Protein AF-0000000075252602 (afdb_homodimer)

Secondary structure (DSSP, 8-state):
----------------------EEEEEE-SSS-EEEEEESSSBPPPEEE-TTTEEEEEE----TTTSSEEEEEESSTTTTTTT--EEEEEEEEETTEEEEEEEEESS-TTTTS-EEEEESSTTS--EEETTSS--SS--EEEE-TTS-EEEEET---/----------------------EEEEEE-SSS-EEEEEESSSBPPPEEE-TTTEEEEEE----TTTSSEEEEEESSTTTTTTT--EEEEEEEEETTEEEEEEEEESS-TTTTSEEEEEESSTTS--EEETTSS--SS--EEEE-TTS-EEEEEEE--

pLDDT: mean 90.79, std 16.65, range [38.72, 99.0]

Solvent-accessible surface area (backbone atoms only — not comparable to full-atom values): 16222 Å² total; per-residue (Å²): 135,85,79,76,80,75,78,75,74,74,74,70,74,72,62,77,71,78,70,74,55,16,34,44,32,39,36,27,49,28,91,53,52,33,28,34,27,50,30,49,62,46,77,45,73,80,41,80,24,42,45,61,57,17,64,50,74,45,69,61,54,58,28,87,58,41,11,24,34,33,39,39,33,23,73,40,89,66,20,54,39,69,41,44,28,20,41,34,47,32,36,28,56,53,96,77,24,31,32,36,28,59,48,59,43,62,38,52,70,46,54,68,33,13,35,32,39,37,44,70,44,77,89,36,67,64,46,74,19,74,41,31,38,52,80,38,50,81,55,52,43,55,37,63,39,57,39,31,36,35,37,31,38,48,31,79,134,134,85,80,76,80,76,78,76,76,74,76,70,74,70,60,76,70,77,69,75,54,16,34,44,32,40,36,28,48,28,90,54,52,35,27,34,27,51,31,49,64,46,77,45,73,80,41,80,24,43,45,62,57,19,66,49,74,45,69,61,53,58,27,86,58,41,11,24,34,33,40,40,33,21,72,39,88,65,20,53,38,68,42,44,30,20,42,32,47,33,36,27,57,53,95,77,25,30,34,36,30,58,46,58,44,62,40,52,70,46,52,66,34,12,34,31,40,38,42,70,45,78,91,32,66,66,48,74,19,75,43,31,37,52,80,38,49,81,54,52,42,54,39,62,40,58,38,31,36,36,36,30,36,48,32,79,133

Radius of gyration: 23.57 Å; Cα contacts (8 Å, |Δi|>4): 866; chains: 2; bounding box: 66×85×83 Å

Sequence (314 aa):
MHFSVVFLSALAALTPAAQAVGNAIVINNCPFGTFLNSVGSGIGPEQYLAPNGGRYSEPFRRDAVSGGIALKITREAGGLLHGAPQTIYAYNLNQGRIWYDLSNVFGNPFEPKGLRLAPSDHSCPSLFWPYGVPPGGSQTRDCQPKSDVTLTLCAPEMHFSVVFLSALAALTPAAQAVGNAIVINNCPFGTFLNSVGSGIGPEQYLAPNGGRYSEPFRRDAVSGGIALKITREAGGLLHGAPQTIYAYNLNQGRIWYDLSNVFGNPFEPKGLRLAPSDHSCPSLFWPYGVPPGGSQTRDCQPKSDVTLTLCAPE

Foldseek 3Di:
DPPPPPPPPPPPPVPPPPPQFAKEKEWAQAQAKKWKWKDDVHTHDIDIAGYRTRMDMDGADADPPRRKIKIWMARDDCCVVVVHKTWIWIWHCPPQKIKIFIDIDPDQRQFQAKKKKAKPPNVWDIDIRNGSHHPDDDGMTMDGGRIYIYIYRSDDD/DPPPPPPPPPPPPVPPPPPQFAKEKEWAQAQAKKWKWKDDVHTHDIDIAGYRTRMDMDGADADPPRRKIKIWMARDDCCVVVVHKTWIWIWHCPPQKIKIFIDIDPDQRQFQAKKKKAKPPNVWDIDIRNGSHHPDDDGMTMDGGRIYIYIYRSDDD

Organism: NCBI:txid1955775

Nearest PDB structures (foldseek):
  5fid-assembly1_B  TM=8.115E-01  e=7.042E-09  Pyricularia oryzae
  5gni-assembly1_A  TM=2.559E-01  e=1.831E-01  Homo sapiens
  3msw-assembly1_A  TM=4.170E-01  e=7.656E+00  Bacteroides fragilis NCTC 9343
  5cl2-assembly1_B  TM=2.878E-01  e=1.940E+00  Bacillus subtilis subsp. subtilis str. 168
  5fid-assembly1_B  TM=8.116E-01  e=7.042E-09  Pyricularia oryzae

Structure (mmCIF, N/CA/C/O backbone):
data_AF-0000000075252602-model_v1
#
loop_
_entity.id
_entity.type
_entity.pdbx_description
1 polymer 'BYS1 domain protein'
#
loop_
_atom_site.group_PDB
_atom_site.id
_atom_site.type_symbol
_atom_site.label_atom_id
_atom_site.label_alt_id
_atom_site.label_comp_id
_atom_site.label_asym_id
_atom_site.label_entity_id
_atom_site.label_seq_id
_atom_site.pdbx_PDB_ins_code
_atom_site.Cartn_x
_atom_site.Cartn_y
_atom_site.Cartn_z
_atom_site.occupancy
_atom_site.B_iso_or_equiv
_atom_site.auth_seq_id
_atom_site.auth_comp_id
_atom_site.auth_asym_id
_atom_site.auth_atom_id
_atom_site.pdbx_PDB_model_num
ATOM 1 N N . MET A 1 1 ? 31.297 -18.562 -63.312 1 40.88 1 MET A N 1
ATOM 2 C CA . MET A 1 1 ? 30.266 -17.828 -62.594 1 40.88 1 MET A CA 1
ATOM 3 C C . MET A 1 1 ? 30.141 -18.359 -61.156 1 40.88 1 MET A C 1
ATOM 5 O O . MET A 1 1 ? 29.906 -19.547 -60.969 1 40.88 1 MET A O 1
ATOM 9 N N . HIS A 1 2 ? 31.062 -17.828 -60.156 1 49.78 2 HIS A N 1
ATOM 10 C CA . HIS A 1 2 ? 31.125 -18.125 -58.75 1 49.78 2 HIS A CA 1
ATOM 11 C C . HIS A 1 2 ? 29.828 -17.75 -58.031 1 49.78 2 HIS A C 1
ATOM 13 O O . HIS A 1 2 ? 29.375 -16.609 -58.125 1 49.78 2 HIS A O 1
ATOM 19 N N . PHE A 1 3 ? 28.875 -18.734 -57.969 1 51.69 3 PHE A N 1
ATOM 20 C CA . PHE A 1 3 ? 27.656 -18.594 -57.188 1 51.69 3 PHE A CA 1
ATOM 21 C C . PHE A 1 3 ? 27.984 -18.344 -55.719 1 51.69 3 PHE A C 1
ATOM 23 O O . PHE A 1 3 ? 28.594 -19.188 -55.062 1 51.69 3 PHE A O 1
ATOM 30 N N . SER A 1 4 ? 28.234 -17.062 -55.375 1 50.25 4 SER A N 1
ATOM 31 C CA . SER A 1 4 ? 28.375 -16.672 -53.969 1 50.25 4 SER A CA 1
ATOM 32 C C . SER A 1 4 ? 27.109 -16.953 -53.188 1 50.25 4 SER A C 1
ATOM 34 O O . SER A 1 4 ? 26.031 -16.438 -53.5 1 50.25 4 SER A O 1
ATOM 36 N N . VAL A 1 5 ? 27.016 -18.156 -52.562 1 54.25 5 VAL A N 1
ATOM 37 C CA . VAL A 1 5 ? 25.938 -18.5 -51.656 1 54.25 5 VAL A CA 1
ATOM 38 C C . VAL A 1 5 ? 25.922 -17.531 -50.469 1 54.25 5 VAL A C 1
ATOM 40 O O . VAL A 1 5 ? 26.922 -17.422 -49.75 1 54.25 5 VAL A O 1
ATOM 43 N N . VAL A 1 6 ? 25.234 -16.422 -50.594 1 48.72 6 VAL A N 1
ATOM 44 C CA . VAL A 1 6 ? 24.984 -15.516 -49.469 1 48.72 6 VAL A CA 1
ATOM 45 C C . VAL A 1 6 ? 24.172 -16.219 -48.406 1 48.72 6 VAL A C 1
ATOM 47 O O . VAL A 1 6 ? 23.062 -16.703 -48.656 1 48.72 6 VAL A O 1
ATOM 50 N N . PHE A 1 7 ? 24.828 -16.781 -47.375 1 43 7 PHE A N 1
ATOM 51 C CA . PHE A 1 7 ? 24.172 -17.297 -46.188 1 43 7 PHE A CA 1
ATOM 52 C C . PHE A 1 7 ? 23.484 -16.172 -45.438 1 43 7 PHE A C 1
ATOM 54 O O . PHE A 1 7 ? 24.141 -15.234 -44.969 1 43 7 PHE A O 1
ATOM 61 N N . LEU A 1 8 ? 22.312 -15.773 -45.844 1 44.69 8 LEU A N 1
ATOM 62 C CA . LEU A 1 8 ? 21.547 -14.867 -44.969 1 44.69 8 LEU A CA 1
ATOM 63 C C . LEU A 1 8 ? 21.281 -15.484 -43.625 1 44.69 8 LEU A C 1
ATOM 65 O O . LEU A 1 8 ? 20.594 -16.5 -43.5 1 44.69 8 LEU A O 1
ATOM 69 N N . SER A 1 9 ? 22.203 -15.32 -42.656 1 42.25 9 SER A N 1
ATOM 70 C CA . SER A 1 9 ? 21.984 -15.711 -41.281 1 42.25 9 SER A CA 1
ATOM 71 C C . SER A 1 9 ? 20.703 -15.086 -40.719 1 42.25 9 SER A C 1
ATOM 73 O O . SER A 1 9 ? 20.562 -13.859 -40.688 1 42.25 9 SER A O 1
ATOM 75 N N . ALA A 1 10 ? 19.625 -15.672 -40.969 1 42.25 10 ALA A N 1
ATOM 76 C CA . ALA A 1 10 ? 18.438 -15.211 -40.25 1 42.25 10 ALA A CA 1
ATOM 77 C C . ALA A 1 10 ? 18.672 -15.203 -38.75 1 42.25 10 ALA A C 1
ATOM 79 O O . ALA A 1 10 ? 18.828 -16.266 -38.125 1 42.25 10 ALA A O 1
ATOM 80 N N . LEU A 1 11 ? 19.359 -14.172 -38.188 1 41.88 11 LEU A N 1
ATOM 81 C CA . LEU A 1 11 ? 19.297 -14 -36.75 1 41.88 11 LEU A CA 1
ATOM 82 C C . LEU A 1 11 ? 17.859 -14.086 -36.25 1 41.88 11 LEU A C 1
ATOM 84 O O . LEU A 1 11 ? 17.047 -13.188 -36.5 1 41.88 11 LEU A O 1
ATOM 88 N N . ALA A 1 12 ? 17.297 -15.258 -36.219 1 42.53 12 ALA A N 1
ATOM 89 C CA . ALA A 1 12 ? 16.047 -15.391 -35.469 1 42.53 12 ALA A CA 1
ATOM 90 C C . ALA A 1 12 ? 16.094 -14.625 -34.156 1 42.53 12 ALA A C 1
ATOM 92 O O . ALA A 1 12 ? 16.984 -14.844 -33.344 1 42.53 12 ALA A O 1
ATOM 93 N N . ALA A 1 13 ? 15.766 -13.398 -34.094 1 43.41 13 ALA A N 1
ATOM 94 C CA . ALA A 1 13 ? 15.492 -12.711 -32.844 1 43.41 13 ALA A CA 1
ATOM 95 C C . ALA A 1 13 ? 14.789 -13.641 -31.859 1 43.41 13 ALA A C 1
ATOM 97 O O . ALA A 1 13 ? 13.625 -13.992 -32.062 1 43.41 13 ALA A O 1
ATOM 98 N N . LEU A 1 14 ? 15.523 -14.602 -31.266 1 38.91 14 LEU A N 1
ATOM 99 C CA . LEU A 1 14 ? 14.938 -15.281 -30.109 1 38.91 14 LEU A CA 1
ATOM 100 C C . LEU A 1 14 ? 14.172 -14.297 -29.234 1 38.91 14 LEU A C 1
ATOM 102 O O . LEU A 1 14 ? 14.766 -13.43 -28.594 1 38.91 14 LEU A O 1
ATOM 106 N N . THR A 1 15 ? 13.094 -13.797 -29.734 1 43.22 15 THR A N 1
ATOM 107 C CA . THR A 1 15 ? 12.242 -13.18 -28.734 1 43.22 15 THR A CA 1
ATOM 108 C C . THR A 1 15 ? 12.297 -13.953 -27.422 1 43.22 15 THR A C 1
ATOM 110 O O . THR A 1 15 ? 12.273 -15.188 -27.422 1 43.22 15 THR A O 1
ATOM 113 N N . PRO A 1 16 ? 13.117 -13.547 -26.422 1 47.59 16 PRO A N 1
ATOM 114 C CA . PRO A 1 16 ? 13.07 -14.336 -25.188 1 47.59 16 PRO A CA 1
ATOM 115 C C . PRO A 1 16 ? 11.719 -15.008 -24.969 1 47.59 16 PRO A C 1
ATOM 117 O O . PRO A 1 16 ? 10.68 -14.406 -25.25 1 47.59 16 PRO A O 1
ATOM 120 N N . ALA A 1 17 ? 11.547 -16.266 -25.141 1 46.97 17 ALA A N 1
ATOM 121 C CA . ALA A 1 17 ? 10.375 -17.078 -24.797 1 46.97 17 ALA A CA 1
ATOM 122 C C . ALA A 1 17 ? 9.641 -16.5 -23.578 1 46.97 17 ALA A C 1
ATOM 124 O O . ALA A 1 17 ? 10.258 -16.25 -22.547 1 46.97 17 ALA A O 1
ATOM 125 N N . ALA A 1 18 ? 8.688 -15.688 -23.688 1 52.72 18 ALA A N 1
ATOM 126 C CA . ALA A 1 18 ? 7.777 -15.32 -22.594 1 52.72 18 ALA A CA 1
ATOM 127 C C . ALA A 1 18 ? 7.613 -16.469 -21.609 1 52.72 18 ALA A C 1
ATOM 129 O O . ALA A 1 18 ? 7.066 -17.516 -21.938 1 52.72 18 ALA A O 1
ATOM 130 N N . GLN A 1 19 ? 8.836 -16.844 -20.859 1 59.03 19 GLN A N 1
ATOM 131 C CA . GLN A 1 19 ? 8.641 -17.891 -19.844 1 59.03 19 GLN A CA 1
ATOM 132 C C . GLN A 1 19 ? 7.25 -17.797 -19.219 1 59.03 19 GLN A C 1
ATOM 134 O O . GLN A 1 19 ? 6.703 -16.703 -19.078 1 59.03 19 GLN A O 1
ATOM 139 N N . ALA A 1 20 ? 6.559 -18.859 -19.297 1 74.62 20 ALA A N 1
ATOM 140 C CA . ALA A 1 20 ? 5.223 -19.031 -18.734 1 74.62 20 ALA A CA 1
ATOM 141 C C . ALA A 1 20 ? 5.168 -18.578 -17.281 1 74.62 20 ALA A C 1
ATOM 143 O O . ALA A 1 20 ? 5.918 -19.062 -16.438 1 74.62 20 ALA A O 1
ATOM 144 N N . VAL A 1 21 ? 4.688 -17.375 -16.953 1 91.62 21 VAL A N 1
ATOM 145 C CA . VAL A 1 21 ? 4.551 -16.891 -15.586 1 91.62 21 VAL A CA 1
ATOM 146 C C . VAL A 1 21 ? 3.164 -17.234 -15.047 1 91.62 21 VAL A C 1
ATOM 148 O O . VAL A 1 21 ? 2.229 -17.469 -15.82 1 91.62 21 VAL A O 1
ATOM 151 N N . GLY A 1 22 ? 3.074 -17.516 -13.734 1 97.88 22 GLY A N 1
ATOM 152 C CA . GLY A 1 22 ? 1.803 -17.75 -13.07 1 97.88 22 GLY A CA 1
ATOM 153 C C . GLY A 1 22 ? 0.896 -16.531 -13.07 1 97.88 22 GLY A C 1
ATOM 154 O O . GLY A 1 22 ? 1.132 -15.578 -13.812 1 97.88 22 GLY A O 1
ATOM 155 N N . ASN A 1 23 ? -0.23 -16.688 -12.32 1 98.69 23 ASN A N 1
ATOM 156 C CA . ASN A 1 23 ? -1.252 -15.648 -12.266 1 98.69 23 ASN A CA 1
ATOM 157 C C . ASN A 1 23 ? -1.411 -15.086 -10.859 1 98.69 23 ASN A C 1
ATOM 159 O O . ASN A 1 23 ? -1.236 -15.805 -9.875 1 98.69 23 ASN A O 1
ATOM 163 N N . ALA A 1 24 ? -1.704 -13.766 -10.828 1 98.88 24 ALA A N 1
ATOM 164 C CA . ALA A 1 24 ? -2.324 -13.195 -9.633 1 98.88 24 ALA A CA 1
ATOM 165 C C . ALA A 1 24 ? -3.836 -13.398 -9.648 1 98.88 24 ALA A C 1
ATOM 167 O O . ALA A 1 24 ? -4.516 -13 -10.602 1 98.88 24 ALA A O 1
ATOM 168 N N . ILE A 1 25 ? -4.371 -14.008 -8.625 1 98.94 25 ILE A N 1
ATOM 169 C CA . ILE A 1 25 ? -5.781 -14.375 -8.578 1 98.94 25 ILE A CA 1
ATOM 170 C C . ILE A 1 25 ? -6.422 -13.812 -7.316 1 98.94 25 ILE A C 1
ATOM 172 O O . ILE A 1 25 ? -5.801 -13.812 -6.246 1 98.94 25 ILE A O 1
ATOM 176 N N . VAL A 1 26 ? -7.633 -13.281 -7.453 1 99 26 VAL A N 1
ATOM 177 C CA . VAL A 1 26 ? -8.453 -12.898 -6.309 1 99 26 VAL A CA 1
ATOM 178 C C . VAL A 1 26 ? -9.789 -13.633 -6.355 1 99 26 VAL A C 1
ATOM 180 O O . VAL A 1 26 ? -10.469 -13.633 -7.383 1 99 26 VAL A O 1
ATOM 183 N N . ILE A 1 27 ? -10.086 -14.328 -5.285 1 98.94 27 ILE A N 1
ATOM 184 C CA . ILE A 1 27 ? -11.375 -15 -5.145 1 98.94 27 ILE A CA 1
ATOM 185 C C . ILE A 1 27 ? -12.18 -14.344 -4.02 1 98.94 27 ILE A C 1
ATOM 187 O O . ILE A 1 27 ? -11.695 -14.219 -2.895 1 98.94 27 ILE A O 1
ATOM 191 N N . ASN A 1 28 ? -13.414 -13.953 -4.344 1 98.94 28 ASN A N 1
ATOM 192 C CA . ASN A 1 28 ? -14.32 -13.391 -3.348 1 98.94 28 ASN A CA 1
ATOM 193 C C . ASN A 1 28 ? -15.227 -14.461 -2.744 1 98.94 28 ASN A C 1
ATOM 195 O O . ASN A 1 28 ? -16.266 -14.797 -3.316 1 98.94 28 ASN A O 1
ATOM 199 N N . ASN A 1 29 ? -14.852 -14.867 -1.574 1 98.88 29 ASN A N 1
ATOM 200 C CA . ASN A 1 29 ? -15.688 -15.836 -0.875 1 98.88 29 ASN A CA 1
ATOM 201 C C . ASN A 1 29 ? -16.641 -15.156 0.097 1 98.88 29 ASN A C 1
ATOM 203 O O . ASN A 1 29 ? -17.312 -15.82 0.89 1 98.88 29 ASN A O 1
ATOM 207 N N . CYS A 1 30 ? -16.688 -13.891 0.131 1 98.88 30 CYS A N 1
ATOM 208 C CA . CYS A 1 30 ? -17.562 -13.141 1.028 1 98.88 30 CYS A CA 1
ATOM 209 C C . CYS A 1 30 ? -19.016 -13.219 0.562 1 98.88 30 CYS A C 1
ATOM 211 O O . CYS A 1 30 ? -19.281 -13.461 -0.618 1 98.88 30 CYS A O 1
ATOM 213 N N . PRO A 1 31 ? -19.906 -13.031 1.481 1 98.75 31 PRO A N 1
ATOM 214 C CA . PRO A 1 31 ? -21.312 -12.992 1.084 1 98.75 31 PRO A CA 1
ATOM 215 C C . PRO A 1 31 ? -21.719 -11.656 0.469 1 98.75 31 PRO A C 1
ATOM 217 O O . PRO A 1 31 ? -22.906 -11.422 0.22 1 98.75 31 PRO A O 1
ATOM 220 N N . PHE A 1 32 ? -20.859 -10.727 0.242 1 98.75 32 PHE A N 1
ATOM 221 C CA . PHE A 1 32 ? -21.078 -9.438 -0.403 1 98.75 32 PHE A CA 1
ATOM 222 C C . PHE A 1 32 ? -20.141 -9.25 -1.584 1 98.75 32 PHE A C 1
ATOM 224 O O . PHE A 1 32 ? -19.109 -9.914 -1.669 1 98.75 32 PHE A O 1
ATOM 231 N N . GLY A 1 33 ? -20.516 -8.367 -2.514 1 98.75 33 GLY A N 1
ATOM 232 C CA . GLY A 1 33 ? -19.672 -8.07 -3.666 1 98.75 33 GLY A CA 1
ATOM 233 C C . GLY A 1 33 ? -18.484 -7.203 -3.326 1 98.75 33 GLY A C 1
ATOM 234 O O . GLY A 1 33 ? -18.484 -6.52 -2.301 1 98.75 33 GLY A O 1
ATOM 235 N N . THR A 1 34 ? -17.469 -7.277 -4.141 1 98.88 34 THR A N 1
ATOM 236 C CA . THR A 1 34 ? -16.281 -6.438 -4.008 1 98.88 34 THR A CA 1
ATOM 237 C C . THR A 1 34 ? -15.867 -5.867 -5.359 1 98.88 34 THR A C 1
ATOM 239 O O . THR A 1 34 ? -16.359 -6.305 -6.402 1 98.88 34 THR A O 1
ATOM 242 N N . PHE A 1 35 ? -15.047 -4.867 -5.316 1 98.94 35 PHE A N 1
ATOM 243 C CA . PHE A 1 35 ? -14.602 -4.148 -6.504 1 98.94 35 PHE A CA 1
ATOM 244 C C . PHE A 1 35 ? -13.078 -4.086 -6.555 1 98.94 35 PHE A C 1
ATOM 246 O O . PHE A 1 35 ? -12.422 -3.865 -5.531 1 98.94 35 PHE A O 1
ATOM 253 N N . LEU A 1 36 ? -12.516 -4.34 -7.715 1 98.88 36 LEU A N 1
ATOM 254 C CA . LEU A 1 36 ? -11.07 -4.477 -7.852 1 98.88 36 LEU A CA 1
ATOM 255 C C . LEU A 1 36 ? -10.555 -3.646 -9.023 1 98.88 36 LEU A C 1
ATOM 257 O O . LEU A 1 36 ? -11.164 -3.635 -10.094 1 98.88 36 LEU A O 1
ATOM 261 N N . ASN A 1 37 ? -9.477 -2.943 -8.82 1 98.5 37 ASN A N 1
ATOM 262 C CA . ASN A 1 37 ? -8.695 -2.32 -9.883 1 98.5 37 ASN A CA 1
ATOM 263 C C . ASN A 1 37 ? -7.25 -2.814 -9.875 1 98.5 37 ASN A C 1
ATOM 265 O O . ASN A 1 37 ? -6.605 -2.848 -8.828 1 98.5 37 ASN A O 1
ATOM 269 N N . SER A 1 38 ? -6.781 -3.244 -11.055 1 98.44 38 SER A N 1
ATOM 270 C CA . SER A 1 38 ? -5.352 -3.479 -11.234 1 98.44 38 SER A CA 1
ATOM 271 C C . SER A 1 38 ? -4.605 -2.178 -11.508 1 98.44 38 SER A C 1
ATOM 273 O O . SER A 1 38 ? -4.938 -1.447 -12.445 1 98.44 38 SER A O 1
ATOM 275 N N . VAL A 1 39 ? -3.598 -1.877 -10.633 1 97 39 VAL A N 1
ATOM 276 C CA . VAL A 1 39 ? -2.977 -0.557 -10.695 1 97 39 VAL A CA 1
ATOM 277 C C . VAL A 1 39 ? -1.466 -0.704 -10.852 1 97 39 VAL A C 1
ATOM 279 O O . VAL A 1 39 ? -0.811 -1.352 -10.031 1 97 39 VAL A O 1
ATOM 282 N N . GLY A 1 40 ? -0.88 -0.239 -11.906 1 95 40 GLY A N 1
ATOM 283 C CA . GLY A 1 40 ? 0.54 0.008 -12.102 1 95 40 GLY A CA 1
ATOM 284 C C . GLY A 1 40 ? 0.871 1.479 -12.273 1 95 40 GLY A C 1
ATOM 285 O O . GLY A 1 40 ? 0.632 2.285 -11.375 1 95 40 GLY A O 1
ATOM 286 N N . SER A 1 41 ? 1.386 1.832 -13.477 1 92.62 41 SER A N 1
ATOM 287 C CA . SER A 1 41 ? 1.571 3.242 -13.797 1 92.62 41 SER A CA 1
ATOM 288 C C . SER A 1 41 ? 0.249 3.902 -14.172 1 92.62 41 SER A C 1
ATOM 290 O O . SER A 1 41 ? 0.155 5.129 -14.227 1 92.62 41 SER A O 1
ATOM 292 N N . GLY A 1 42 ? -0.695 3.029 -14.391 1 93.75 42 GLY A N 1
ATOM 293 C CA . GLY A 1 42 ? -2.07 3.451 -14.602 1 93.75 42 GLY A CA 1
ATOM 294 C C . GLY A 1 42 ? -3.078 2.613 -13.836 1 93.75 42 GLY A C 1
ATOM 295 O O . GLY A 1 42 ? -2.732 1.563 -13.289 1 93.75 42 GLY A O 1
ATOM 296 N N . ILE A 1 43 ? -4.289 3.152 -13.805 1 95.94 43 ILE A N 1
ATOM 297 C CA . ILE A 1 43 ? -5.371 2.449 -13.125 1 95.94 43 ILE A CA 1
ATOM 298 C C . ILE A 1 43 ? -6.207 1.679 -14.141 1 95.94 43 ILE A C 1
ATOM 300 O O . ILE A 1 43 ? -6.762 2.268 -15.07 1 95.94 43 ILE A O 1
ATOM 304 N N . GLY A 1 44 ? -6.281 0.34 -14.023 1 97.19 44 GLY A N 1
ATOM 305 C CA . GLY A 1 44 ? -7.113 -0.481 -14.891 1 97.19 44 GLY A CA 1
ATOM 306 C C . GLY A 1 44 ? -8.594 -0.342 -14.602 1 97.19 44 GLY A C 1
ATOM 307 O O . GLY A 1 44 ? -8.984 0.241 -13.586 1 97.19 44 GLY A O 1
ATOM 308 N N . PRO A 1 45 ? -9.422 -0.873 -15.523 1 97.44 45 PRO A N 1
ATOM 309 C CA . PRO A 1 45 ? -10.867 -0.798 -15.297 1 97.44 45 PRO A CA 1
ATOM 310 C C . PRO A 1 45 ? -11.305 -1.539 -14.039 1 97.44 45 PRO A C 1
ATOM 312 O O . PRO A 1 45 ? -10.719 -2.562 -13.688 1 97.44 45 PRO A O 1
ATOM 315 N N . GLU A 1 46 ? -12.375 -1 -13.453 1 98.25 46 GLU A N 1
ATOM 316 C CA . GLU A 1 46 ? -12.93 -1.655 -12.273 1 98.25 46 GLU A CA 1
ATOM 317 C C . GLU A 1 46 ? -13.578 -2.99 -12.625 1 98.25 46 GLU A C 1
ATOM 319 O O . GLU A 1 46 ? -14.289 -3.09 -13.625 1 98.25 46 GLU A O 1
ATOM 324 N N . GLN A 1 47 ? -13.266 -4.027 -11.852 1 98.88 47 GLN A N 1
ATOM 325 C CA . GLN A 1 47 ? -13.859 -5.355 -11.945 1 98.88 47 GLN A CA 1
ATOM 326 C C . GLN A 1 47 ? -14.789 -5.629 -10.766 1 98.88 47 GLN A C 1
ATOM 328 O O . GLN A 1 47 ? -14.422 -5.383 -9.617 1 98.88 47 GLN A O 1
ATOM 333 N N . TYR A 1 48 ? -16 -6.07 -11.031 1 98.88 48 TYR A N 1
ATOM 334 C CA . TYR A 1 48 ? -16.906 -6.52 -9.977 1 98.88 48 TYR A CA 1
ATOM 335 C C . TYR A 1 48 ? -16.719 -8.008 -9.688 1 98.88 48 TYR A C 1
ATOM 337 O O . TYR A 1 48 ? -16.734 -8.828 -10.609 1 98.88 48 TYR A O 1
ATOM 345 N N . LEU A 1 49 ? -16.438 -8.336 -8.453 1 98.94 49 LEU A N 1
ATOM 346 C CA . LEU A 1 49 ? -16.375 -9.727 -8.016 1 98.94 49 LEU A CA 1
ATOM 347 C C . LEU A 1 49 ? -17.625 -10.102 -7.219 1 98.94 49 LEU A C 1
ATOM 349 O O . LEU A 1 49 ? -17.828 -9.617 -6.102 1 98.94 49 LEU A O 1
ATOM 353 N N . ALA A 1 50 ? -18.391 -10.992 -7.73 1 98.88 50 ALA A N 1
ATOM 354 C CA . ALA A 1 50 ? -19.672 -11.359 -7.148 1 98.88 50 ALA A CA 1
ATOM 355 C C . ALA A 1 50 ? -19.5 -12.047 -5.801 1 98.88 50 ALA A C 1
ATOM 357 O O . ALA A 1 50 ? -18.438 -12.641 -5.535 1 98.88 50 ALA A O 1
ATOM 358 N N . PRO A 1 51 ? -20.578 -11.914 -4.953 1 98.75 51 PRO A N 1
ATOM 359 C CA . PRO A 1 51 ? -20.531 -12.672 -3.699 1 98.75 51 PRO A CA 1
ATOM 360 C C . PRO A 1 51 ? -20.344 -14.164 -3.918 1 98.75 51 PRO A C 1
ATOM 362 O O . PRO A 1 51 ? -20.812 -14.719 -4.922 1 98.75 51 PRO A O 1
ATOM 365 N N . ASN A 1 52 ? -19.625 -14.805 -3.006 1 98.56 52 ASN A N 1
ATOM 366 C CA . ASN A 1 52 ? -19.547 -16.25 -2.863 1 98.56 52 ASN A CA 1
ATOM 367 C C . ASN A 1 52 ? -18.906 -16.906 -4.086 1 98.56 52 ASN A C 1
ATOM 369 O O . ASN A 1 52 ? -19.391 -17.922 -4.578 1 98.56 52 ASN A O 1
ATOM 373 N N . GLY A 1 53 ? -17.922 -16.266 -4.59 1 98.25 53 GLY A N 1
ATOM 374 C CA . GLY A 1 53 ? -17.203 -17.047 -5.582 1 98.25 53 GLY A CA 1
ATOM 375 C C . GLY A 1 53 ? -16.688 -16.203 -6.738 1 98.25 53 GLY A C 1
ATOM 376 O O . GLY A 1 53 ? -15.961 -16.703 -7.594 1 98.25 53 GLY A O 1
ATOM 377 N N . GLY A 1 54 ? -17.062 -14.875 -6.777 1 98.81 54 GLY A N 1
ATOM 378 C CA . GLY A 1 54 ? -16.484 -14.031 -7.812 1 98.81 54 GLY A CA 1
ATOM 379 C C . GLY A 1 54 ? -14.977 -14.125 -7.902 1 98.81 54 GLY A C 1
ATOM 380 O O . GLY A 1 54 ? -14.305 -14.328 -6.895 1 98.81 54 GLY A O 1
ATOM 381 N N . ARG A 1 55 ? -14.43 -13.906 -9.164 1 98.81 55 ARG A N 1
ATOM 382 C CA . ARG A 1 55 ? -13.016 -14.18 -9.383 1 98.81 55 ARG A CA 1
ATOM 383 C C . ARG A 1 55 ? -12.406 -13.18 -10.359 1 98.81 55 ARG A C 1
ATOM 385 O O . ARG A 1 55 ? -13.062 -12.75 -11.312 1 98.81 55 ARG A O 1
ATOM 392 N N . TYR A 1 56 ? -11.211 -12.836 -10.156 1 98.94 56 TYR A N 1
ATOM 393 C CA . TYR A 1 56 ? -10.367 -12.062 -11.062 1 98.94 56 TYR A CA 1
ATOM 394 C C . TYR A 1 56 ? -9 -12.711 -11.227 1 98.94 56 TYR A C 1
ATOM 396 O O . TYR A 1 56 ? -8.477 -13.305 -10.281 1 98.94 56 TYR A O 1
ATOM 404 N N . SER A 1 57 ? -8.477 -12.641 -12.406 1 98.88 57 SER A N 1
ATOM 405 C CA . SER A 1 57 ? -7.137 -13.156 -12.648 1 98.88 57 SER A CA 1
ATOM 406 C C . SER A 1 57 ? -6.41 -12.336 -13.703 1 98.88 57 SER A C 1
ATOM 408 O O . SER A 1 57 ? -7.027 -11.852 -14.656 1 98.88 57 SER A O 1
ATOM 410 N N . GLU A 1 58 ? -5.133 -12.18 -13.516 1 98.56 58 GLU A N 1
ATOM 411 C CA . GLU A 1 58 ? -4.242 -11.641 -14.539 1 98.56 58 GLU A CA 1
ATOM 412 C C . GLU A 1 58 ? -2.873 -12.312 -14.492 1 98.56 58 GLU A C 1
ATOM 414 O O . GLU A 1 58 ? -2.432 -12.75 -13.43 1 98.56 58 GLU A O 1
ATOM 419 N N . PRO A 1 59 ? -2.211 -12.469 -15.664 1 97.5 59 PRO A N 1
ATOM 420 C CA . PRO A 1 59 ? -0.839 -12.977 -15.594 1 97.5 59 PRO A CA 1
ATOM 421 C C . PRO A 1 59 ? 0.101 -12.031 -14.844 1 97.5 59 PRO A C 1
ATOM 423 O O . PRO A 1 59 ? -0.04 -10.812 -14.93 1 97.5 59 PRO A O 1
ATOM 426 N N . PHE A 1 60 ? 1.049 -12.664 -14.102 1 97.38 60 PHE A N 1
ATOM 427 C CA . PHE A 1 60 ? 2.076 -11.812 -13.508 1 97.38 60 PHE A CA 1
ATOM 428 C C . PHE A 1 60 ? 2.811 -11.023 -14.586 1 97.38 60 PHE A C 1
ATOM 430 O O . PHE A 1 60 ? 3.064 -11.531 -15.68 1 97.38 60 PHE A O 1
ATOM 437 N N . ARG A 1 61 ? 3.08 -9.781 -14.25 1 94.75 61 ARG A N 1
ATOM 438 C CA . ARG A 1 61 ? 3.836 -8.914 -15.148 1 94.75 61 ARG A CA 1
ATOM 439 C C . ARG A 1 61 ? 4.566 -7.82 -14.375 1 94.75 61 ARG A C 1
ATOM 441 O O . ARG A 1 61 ? 4.234 -7.543 -13.219 1 94.75 61 ARG A O 1
ATOM 448 N N . ARG A 1 62 ? 5.547 -7.324 -14.984 1 92.88 62 ARG A N 1
ATOM 449 C CA . ARG A 1 62 ? 6.215 -6.137 -14.461 1 92.88 62 ARG A CA 1
ATOM 450 C C . ARG A 1 62 ? 5.668 -4.871 -15.117 1 92.88 62 ARG A C 1
ATOM 452 O O . ARG A 1 62 ? 5.477 -4.824 -16.328 1 92.88 62 ARG A O 1
ATOM 459 N N . ASP A 1 63 ? 5.289 -3.945 -14.297 1 93.5 63 ASP A N 1
ATOM 460 C CA . ASP A 1 63 ? 4.988 -2.635 -14.859 1 93.5 63 ASP A CA 1
ATOM 461 C C . ASP A 1 63 ? 6.266 -1.857 -15.164 1 93.5 63 ASP A C 1
ATOM 463 O O . ASP A 1 63 ? 7.129 -1.714 -14.297 1 93.5 63 ASP A O 1
ATOM 467 N N . ALA A 1 64 ? 6.402 -1.263 -16.281 1 89.12 64 ALA A N 1
ATOM 468 C CA . ALA A 1 64 ? 7.664 -0.698 -16.75 1 89.12 64 ALA A CA 1
ATOM 469 C C . ALA A 1 64 ? 8.016 0.581 -16 1 89.12 64 ALA A C 1
ATOM 471 O O . ALA A 1 64 ? 9.172 1.003 -15.984 1 89.12 64 ALA A O 1
ATOM 472 N N . VAL A 1 65 ? 7.074 1.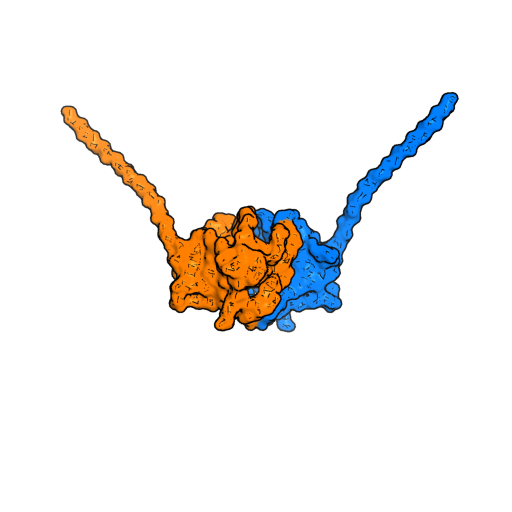175 -15.344 1 90.31 65 VAL A N 1
ATOM 473 C CA . VAL A 1 65 ? 7.312 2.48 -14.734 1 90.31 65 VAL A CA 1
ATOM 474 C C . VAL A 1 65 ? 7.281 2.357 -13.219 1 90.31 65 VAL A C 1
ATOM 476 O O . VAL A 1 65 ? 8.188 2.842 -12.531 1 90.31 65 VAL A O 1
ATOM 479 N N . SER A 1 66 ? 6.336 1.667 -12.688 1 89.88 66 SER A N 1
ATOM 480 C CA . SER A 1 66 ? 6.188 1.587 -11.234 1 89.88 66 SER A CA 1
ATOM 481 C C . SER A 1 66 ? 6.906 0.366 -10.672 1 89.88 66 SER A C 1
ATOM 483 O O . SER A 1 66 ? 7.098 0.257 -9.461 1 89.88 66 SER A O 1
ATOM 485 N N . GLY A 1 67 ? 7.316 -0.597 -11.594 1 87.75 67 GLY A N 1
ATOM 486 C CA . GLY A 1 67 ? 8.023 -1.796 -11.18 1 87.75 67 GLY A CA 1
ATOM 487 C C . GLY A 1 67 ? 7.098 -2.926 -10.773 1 87.75 67 GLY A C 1
ATOM 488 O O . GLY A 1 67 ? 7.398 -4.098 -11.008 1 87.75 67 GLY A O 1
ATOM 489 N N . GLY A 1 68 ? 6.008 -2.611 -10.133 1 94.94 68 GLY A N 1
ATOM 490 C CA . GLY A 1 68 ? 5.07 -3.617 -9.656 1 94.94 68 GLY A CA 1
ATOM 491 C C . GLY A 1 68 ? 3.621 -3.258 -9.938 1 94.94 68 GLY A C 1
ATOM 492 O O . GLY A 1 68 ? 3.34 -2.252 -10.594 1 94.94 68 GLY A O 1
ATOM 493 N N . ILE A 1 69 ? 2.717 -4.254 -9.555 1 97.44 69 ILE A N 1
ATOM 494 C CA . ILE A 1 69 ? 1.274 -4.098 -9.711 1 97.44 69 ILE A CA 1
ATOM 495 C C . ILE A 1 69 ? 0.595 -4.223 -8.344 1 97.44 69 ILE A C 1
ATOM 497 O O . ILE A 1 69 ? 1.006 -5.035 -7.516 1 97.44 69 ILE A O 1
ATOM 501 N N . ALA A 1 70 ? -0.388 -3.393 -8.141 1 98.31 70 ALA A N 1
ATOM 502 C CA . ALA A 1 70 ? -1.245 -3.475 -6.961 1 98.31 70 ALA A CA 1
ATOM 503 C C . ALA A 1 70 ? -2.686 -3.797 -7.348 1 98.31 70 ALA A C 1
ATOM 505 O O . ALA A 1 70 ? -3.334 -3.02 -8.055 1 98.31 70 ALA A O 1
ATOM 506 N N . LEU A 1 71 ? -3.152 -4.973 -6.984 1 98.88 71 LEU A N 1
ATOM 507 C CA . LEU A 1 71 ? -4.586 -5.23 -7.035 1 98.88 71 LEU A CA 1
ATOM 508 C C . LEU A 1 71 ? -5.289 -4.625 -5.824 1 98.88 71 LEU A C 1
ATOM 510 O O . LEU A 1 71 ? -5.117 -5.102 -4.699 1 98.88 71 LEU A O 1
ATOM 514 N N . LYS A 1 72 ? -6.051 -3.51 -6.031 1 98.75 72 LYS A N 1
ATOM 515 C CA . LYS A 1 72 ? -6.707 -2.762 -4.965 1 98.75 72 LYS A CA 1
ATOM 516 C C . LYS A 1 72 ? -8.188 -3.129 -4.867 1 98.75 72 LYS A C 1
ATOM 518 O O . LYS A 1 72 ? -8.93 -2.986 -5.84 1 98.75 72 LYS A O 1
ATOM 523 N N . ILE A 1 73 ? -8.586 -3.619 -3.734 1 98.94 73 ILE A N 1
ATOM 524 C CA . ILE A 1 73 ? -9.922 -4.184 -3.561 1 98.94 73 ILE A CA 1
ATOM 525 C C . ILE A 1 73 ? -10.695 -3.369 -2.529 1 98.94 73 ILE A C 1
ATOM 527 O O . ILE A 1 73 ? -10.195 -3.104 -1.434 1 98.94 73 ILE A O 1
ATOM 531 N N . THR A 1 74 ? -11.883 -2.938 -2.883 1 98.62 74 THR A N 1
ATOM 532 C CA . THR A 1 74 ? -12.789 -2.191 -2.014 1 98.62 74 THR A CA 1
ATOM 533 C C . THR A 1 74 ? -14.148 -2.875 -1.932 1 98.62 74 THR A C 1
ATOM 535 O O . THR A 1 74 ? -14.422 -3.818 -2.678 1 98.62 74 THR A O 1
ATOM 538 N N . ARG A 1 75 ? -15.008 -2.398 -1.031 1 98.5 75 ARG A N 1
ATOM 539 C CA . ARG A 1 75 ? -16.328 -2.996 -0.852 1 98.5 75 ARG A CA 1
ATOM 540 C C . ARG A 1 75 ? -17.406 -2.133 -1.489 1 98.5 75 ARG A C 1
ATOM 542 O O . ARG A 1 75 ? -18.609 -2.432 -1.368 1 98.5 75 ARG A O 1
ATOM 549 N N . GLU A 1 76 ? -17.078 -1.162 -2.133 1 97 76 GLU A N 1
ATOM 550 C CA . GLU A 1 76 ? -18.078 -0.296 -2.744 1 97 76 GLU A CA 1
ATOM 551 C C . GLU A 1 76 ? -17.719 0.048 -4.184 1 97 76 GLU A C 1
ATOM 553 O O . GLU A 1 76 ? -16.531 0.233 -4.5 1 97 76 GLU A O 1
ATOM 558 N N . ALA A 1 77 ? -18.797 0.199 -4.98 1 97.94 77 ALA A N 1
ATOM 559 C CA . ALA A 1 77 ? -18.594 0.618 -6.363 1 97.94 77 ALA A CA 1
ATOM 560 C C . ALA A 1 77 ? -17.891 1.967 -6.43 1 97.94 77 ALA A C 1
ATOM 562 O O . ALA A 1 77 ? -18.266 2.912 -5.742 1 97.94 77 ALA A O 1
ATOM 563 N N . GLY A 1 78 ? -16.797 2.049 -7.258 1 96.94 78 GLY A N 1
ATOM 564 C CA . GLY A 1 78 ? -16.047 3.291 -7.352 1 96.94 78 GLY A CA 1
ATOM 565 C C . GLY A 1 78 ? -15.219 3.584 -6.113 1 96.94 78 GLY A C 1
ATOM 566 O O . GLY A 1 78 ? -14.758 4.707 -5.922 1 96.94 78 GLY A O 1
ATOM 567 N N . GLY A 1 79 ? -15.016 2.641 -5.258 1 96.62 79 GLY A N 1
ATOM 568 C CA . GLY A 1 79 ? -14.367 2.857 -3.98 1 96.62 79 GLY A CA 1
ATOM 569 C C . GLY A 1 79 ? -12.977 3.457 -4.113 1 96.62 79 GLY A C 1
ATOM 570 O O . GLY A 1 79 ? -12.586 4.312 -3.316 1 96.62 79 GLY A O 1
ATOM 571 N N . LEU A 1 80 ? -12.219 2.934 -5.086 1 95.12 80 LEU A N 1
ATOM 572 C CA . LEU A 1 80 ? -10.883 3.494 -5.293 1 95.12 80 LEU A CA 1
ATOM 573 C C . LEU A 1 80 ? -10.961 4.996 -5.551 1 95.12 80 LEU A C 1
ATOM 575 O O . LEU A 1 80 ? -10.188 5.77 -4.98 1 95.12 80 LEU A O 1
ATOM 579 N N . LEU A 1 81 ? -11.93 5.492 -6.348 1 91.5 81 LEU A N 1
ATOM 580 C CA . LEU A 1 81 ? -12.078 6.883 -6.758 1 91.5 81 LEU A CA 1
ATOM 581 C C . LEU A 1 81 ? -12.312 7.785 -5.551 1 91.5 81 LEU A C 1
ATOM 583 O O . LEU A 1 81 ? -11.883 8.945 -5.539 1 91.5 81 LEU A O 1
ATOM 587 N N . HIS A 1 82 ? -12.898 7.25 -4.609 1 90.94 82 HIS A N 1
ATOM 588 C CA . HIS A 1 82 ? -13.227 8.156 -3.516 1 90.94 82 HIS A CA 1
ATOM 589 C C . HIS A 1 82 ? -12.406 7.84 -2.27 1 90.94 82 HIS A C 1
ATOM 591 O O . HIS A 1 82 ? -12.711 8.336 -1.181 1 90.94 82 HIS A O 1
ATOM 597 N N . GLY A 1 83 ? -11.43 7.043 -2.398 1 91.62 83 GLY A N 1
ATOM 598 C CA . GLY A 1 83 ? -10.492 6.797 -1.313 1 91.62 83 GLY A CA 1
ATOM 599 C C . GLY A 1 83 ? -11.055 5.891 -0.234 1 91.62 83 GLY A C 1
ATOM 600 O O . GLY A 1 83 ? -10.781 6.09 0.952 1 91.62 83 GLY A O 1
ATOM 601 N N . ALA A 1 84 ? -11.906 4.934 -0.615 1 95.5 84 ALA A N 1
ATOM 602 C CA . ALA A 1 84 ? -12.477 3.98 0.33 1 95.5 84 ALA A CA 1
ATOM 603 C C . ALA A 1 84 ? -11.398 3.084 0.929 1 95.5 84 ALA A C 1
ATOM 605 O O . ALA A 1 84 ? -10.305 2.963 0.372 1 95.5 84 ALA A O 1
ATOM 606 N N . PRO A 1 85 ? -11.711 2.496 2.146 1 96.69 85 PRO A N 1
ATOM 607 C CA . PRO A 1 85 ? -10.789 1.491 2.678 1 96.69 85 PRO A CA 1
ATOM 608 C C . PRO A 1 85 ? -10.453 0.401 1.664 1 96.69 85 PRO A C 1
ATOM 610 O O . PRO A 1 85 ? -11.328 -0.055 0.929 1 96.69 85 PRO A O 1
ATOM 613 N N . GLN A 1 86 ? -9.156 0.03 1.602 1 98.06 86 GLN A N 1
ATOM 614 C CA . GLN A 1 86 ? -8.688 -0.905 0.584 1 98.06 86 GLN A CA 1
ATOM 615 C C . GLN A 1 86 ? -7.855 -2.021 1.205 1 98.06 86 GLN A C 1
ATOM 617 O O . GLN A 1 86 ? -7.051 -1.773 2.105 1 98.06 86 GLN A O 1
ATOM 622 N N . THR A 1 87 ? -8.07 -3.234 0.73 1 98.81 87 THR A N 1
ATOM 623 C CA . THR A 1 87 ? -7.055 -4.277 0.815 1 98.81 87 THR A CA 1
ATOM 624 C C . THR A 1 87 ? -6.27 -4.379 -0.49 1 98.81 87 THR A C 1
ATOM 626 O O . THR A 1 87 ? -6.855 -4.395 -1.574 1 98.81 87 THR A O 1
ATOM 629 N N . ILE A 1 88 ? -4.93 -4.41 -0.357 1 98.81 88 ILE A N 1
ATOM 630 C CA . ILE A 1 88 ? -4.066 -4.371 -1.532 1 98.81 88 ILE A CA 1
ATOM 631 C C . ILE A 1 88 ? -3.238 -5.652 -1.604 1 98.81 88 ILE A C 1
ATOM 633 O O . ILE A 1 88 ? -2.504 -5.977 -0.667 1 98.81 88 ILE A O 1
ATOM 637 N N . TYR A 1 89 ? -3.412 -6.418 -2.664 1 98.94 89 TYR A N 1
ATOM 638 C CA . TYR A 1 89 ? -2.516 -7.477 -3.119 1 98.94 89 TYR A CA 1
ATOM 639 C C . TYR A 1 89 ? -1.503 -6.938 -4.125 1 98.94 89 TYR A C 1
ATOM 641 O O . TYR A 1 89 ? -1.843 -6.684 -5.281 1 98.94 89 TYR A O 1
ATOM 649 N N . ALA A 1 90 ? -0.25 -6.711 -3.635 1 98.75 90 ALA A N 1
ATOM 650 C CA . ALA A 1 90 ? 0.801 -6.199 -4.512 1 98.75 90 ALA A CA 1
ATOM 651 C C . ALA A 1 90 ? 1.716 -7.328 -4.984 1 98.75 90 ALA A C 1
ATOM 653 O O . ALA A 1 90 ? 2.033 -8.242 -4.219 1 98.75 90 ALA A O 1
ATOM 654 N N . TYR A 1 91 ? 2.158 -7.203 -6.273 1 98.44 91 TYR A N 1
ATOM 655 C CA . TYR A 1 91 ? 3.133 -8.172 -6.762 1 98.44 91 TYR A CA 1
ATOM 656 C C . TYR A 1 91 ? 4.113 -7.523 -7.727 1 98.44 91 TYR A C 1
ATOM 658 O O . TYR A 1 91 ? 3.82 -6.477 -8.312 1 98.44 91 TYR A O 1
ATOM 666 N N . ASN A 1 92 ? 5.293 -8.062 -7.859 1 95.75 92 ASN A N 1
ATOM 667 C CA . ASN A 1 92 ? 6.207 -7.762 -8.953 1 95.75 92 ASN A CA 1
ATOM 668 C C . ASN A 1 92 ? 6.988 -9 -9.391 1 95.75 92 ASN A C 1
ATOM 670 O O . ASN A 1 92 ? 6.977 -10.023 -8.703 1 95.75 92 ASN A O 1
ATOM 674 N N . LEU A 1 93 ? 7.367 -9.016 -10.586 1 93.31 93 LEU A N 1
ATOM 675 C CA . LEU A 1 93 ? 8.234 -10.031 -11.172 1 93.31 93 LEU A CA 1
ATOM 676 C C . LEU A 1 93 ? 9.664 -9.5 -11.312 1 93.31 93 LEU A C 1
ATOM 678 O O . LEU A 1 93 ? 9.93 -8.648 -12.164 1 93.31 93 LEU A O 1
ATOM 682 N N . ASN A 1 94 ? 10.477 -9.891 -10.445 1 87.81 94 ASN A N 1
ATOM 683 C CA . ASN A 1 94 ? 11.844 -9.375 -10.375 1 87.81 94 ASN A CA 1
ATOM 684 C C . ASN A 1 94 ? 12.844 -10.477 -10.07 1 87.81 94 ASN A C 1
ATOM 686 O O . ASN A 1 94 ? 12.602 -11.32 -9.203 1 87.81 94 ASN A O 1
ATOM 690 N N . GLN A 1 95 ? 13.992 -10.508 -10.898 1 86.06 95 GLN A N 1
ATOM 691 C CA . GLN A 1 95 ? 15.094 -11.438 -10.68 1 86.06 95 GLN A CA 1
ATOM 692 C C . GLN A 1 95 ? 14.602 -12.883 -10.711 1 86.06 95 GLN A C 1
ATOM 694 O O . GLN A 1 95 ? 14.992 -13.695 -9.867 1 86.06 95 GLN A O 1
ATOM 699 N N . GLY A 1 96 ? 13.672 -13.195 -11.484 1 89.69 96 GLY A N 1
ATOM 700 C CA . GLY A 1 96 ? 13.203 -14.555 -11.703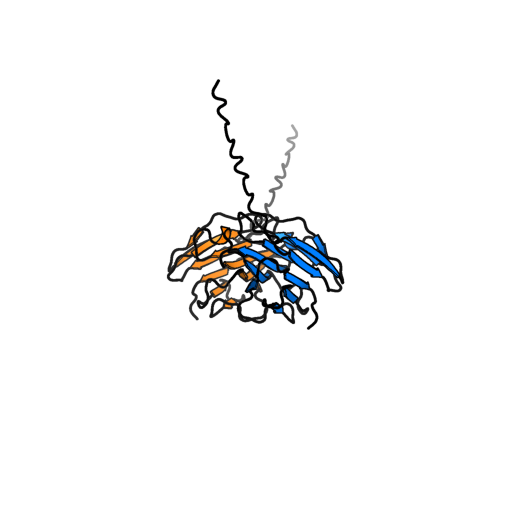 1 89.69 96 GLY A CA 1
ATOM 701 C C . GLY A 1 96 ? 12.281 -15.055 -10.609 1 89.69 96 GLY A C 1
ATOM 702 O O . GLY A 1 96 ? 12.109 -16.266 -10.438 1 89.69 96 GLY A O 1
ATOM 703 N N . ARG A 1 97 ? 11.781 -14.094 -9.844 1 95.31 97 ARG A N 1
ATOM 704 C CA . ARG A 1 97 ? 10.859 -14.469 -8.773 1 95.31 97 ARG A CA 1
ATOM 705 C C . ARG A 1 97 ? 9.633 -13.562 -8.773 1 95.31 97 ARG A C 1
ATOM 707 O O . ARG A 1 97 ? 9.695 -12.43 -9.25 1 95.31 97 ARG A O 1
ATOM 714 N N . ILE A 1 98 ? 8.555 -14.172 -8.227 1 97.12 98 ILE A N 1
ATOM 715 C CA . ILE A 1 98 ? 7.406 -13.328 -7.922 1 97.12 98 ILE A CA 1
ATOM 716 C C . ILE A 1 98 ? 7.426 -12.93 -6.449 1 97.12 98 ILE A C 1
ATOM 718 O O . ILE A 1 98 ? 7.574 -13.789 -5.574 1 97.12 98 ILE A O 1
ATOM 722 N N . TRP A 1 99 ? 7.379 -11.664 -6.242 1 97.19 99 TRP A N 1
ATOM 723 C CA . TRP A 1 99 ? 7.223 -11.102 -4.906 1 97.19 99 TRP A CA 1
ATOM 724 C C . TRP A 1 99 ? 5.781 -10.656 -4.672 1 97.19 99 TRP A C 1
ATOM 726 O O . TRP A 1 99 ? 5.152 -10.07 -5.559 1 97.19 99 TRP A O 1
ATOM 736 N N . TYR A 1 100 ? 5.23 -10.969 -3.49 1 98.56 100 TYR A N 1
ATOM 737 C CA . TYR A 1 100 ? 3.846 -10.617 -3.215 1 98.56 100 TYR A CA 1
ATOM 738 C C . TYR A 1 100 ? 3.662 -10.219 -1.757 1 98.56 100 TYR A C 1
ATOM 740 O O . TYR A 1 100 ? 4.359 -10.727 -0.875 1 98.56 100 TYR A O 1
ATOM 748 N N . ASP A 1 101 ? 2.758 -9.297 -1.55 1 98.31 101 ASP A N 1
ATOM 749 C CA . ASP A 1 101 ? 2.463 -8.867 -0.185 1 98.31 101 ASP A CA 1
ATOM 750 C C . ASP A 1 101 ? 1.015 -8.406 -0.056 1 98.31 101 ASP A C 1
ATOM 752 O O . ASP A 1 101 ? 0.3 -8.297 -1.055 1 98.31 101 ASP A O 1
ATOM 756 N N . LEU A 1 102 ? 0.621 -8.289 1.1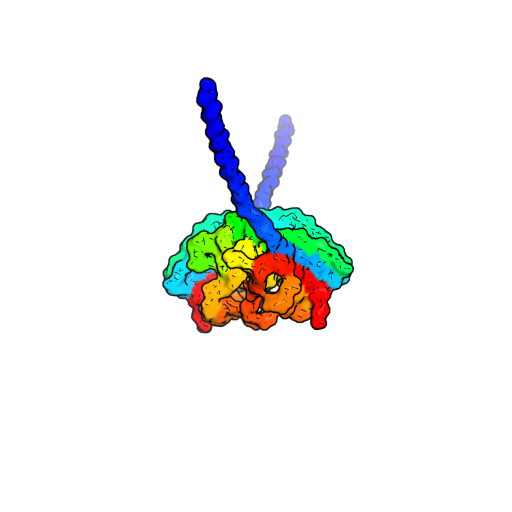69 1 98.62 102 LEU A N 1
ATOM 757 C CA . LEU A 1 102 ? -0.712 -7.832 1.541 1 98.62 102 LEU A CA 1
ATOM 758 C C . LEU A 1 102 ? -0.631 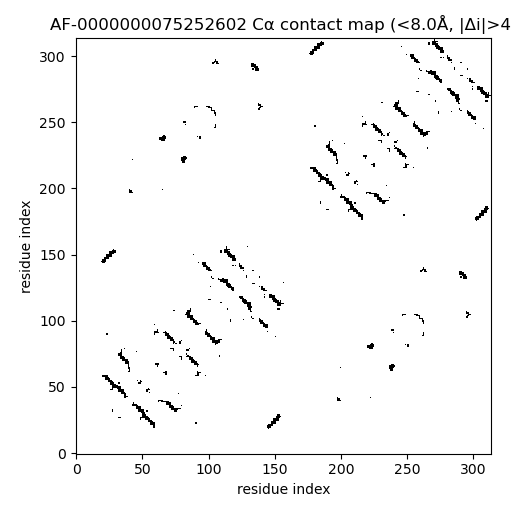-6.609 2.449 1 98.62 102 LEU A C 1
ATOM 760 O O . LEU A 1 102 ? 0.217 -6.547 3.342 1 98.62 102 LEU A O 1
ATOM 764 N N . SER A 1 103 ? -1.469 -5.578 2.197 1 98.31 103 SER A N 1
ATOM 765 C CA . SER A 1 103 ? -1.572 -4.398 3.051 1 98.31 103 SER A CA 1
ATOM 766 C C . SER A 1 103 ? -2.99 -3.836 3.045 1 98.31 103 SER A C 1
ATOM 768 O O . SER A 1 103 ? -3.787 -4.156 2.16 1 98.31 103 SER A O 1
ATOM 770 N 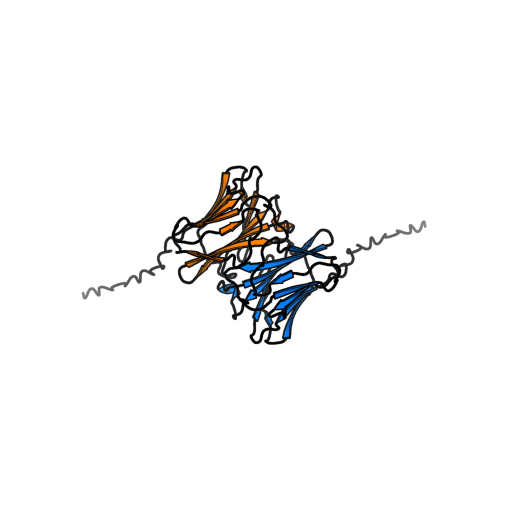N . ASN A 1 104 ? -3.344 -3.137 4.051 1 98.19 104 ASN A N 1
ATOM 771 C CA . ASN A 1 104 ? -4.531 -2.289 4.078 1 98.19 104 ASN A CA 1
ATOM 772 C C . ASN A 1 104 ? -4.164 -0.809 4.008 1 98.19 104 ASN A C 1
ATOM 774 O O . ASN A 1 104 ? -3.186 -0.378 4.617 1 98.19 104 ASN A O 1
ATOM 778 N N . VAL A 1 105 ? -4.957 -0.093 3.264 1 97.0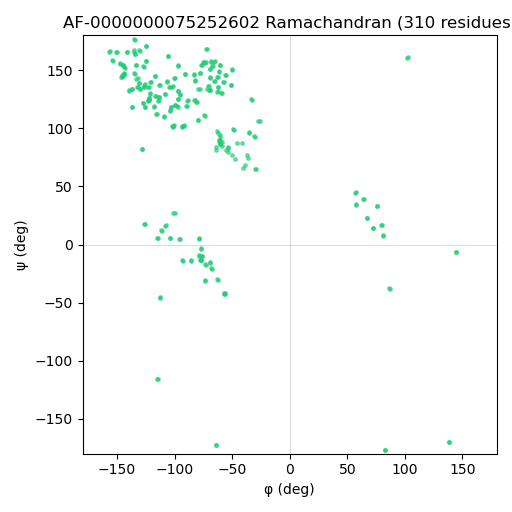6 105 VAL A N 1
ATOM 779 C CA . VAL A 1 105 ? -4.805 1.354 3.166 1 97.06 105 VAL A CA 1
ATOM 780 C C . VAL A 1 105 ? -6.148 2.035 3.41 1 97.06 105 VAL A C 1
ATOM 782 O O . VAL A 1 105 ? -7.191 1.544 2.967 1 97.06 105 VAL A O 1
ATOM 785 N N . PHE A 1 106 ? -6.199 3.053 4.203 1 96.5 106 PHE A N 1
ATOM 786 C CA . PHE A 1 106 ? -7.328 3.928 4.504 1 96.5 106 PHE A CA 1
ATOM 787 C C . PHE A 1 106 ? -8.414 3.168 5.254 1 96.5 106 PHE A C 1
ATOM 789 O O . PHE A 1 106 ? -9.594 3.527 5.184 1 96.5 106 PHE A O 1
ATOM 796 N N . GLY A 1 107 ? -8.117 2.104 5.914 1 96.31 107 GLY A N 1
ATOM 797 C CA . GLY A 1 107 ? -9.031 1.302 6.707 1 96.31 107 GLY A CA 1
ATOM 798 C C . GLY A 1 107 ? -8.828 -0.191 6.527 1 96.31 107 GLY A C 1
ATOM 799 O O . GLY A 1 107 ? -7.797 -0.623 6.004 1 96.31 107 GLY A O 1
ATOM 800 N N . ASN A 1 108 ? -9.719 -1.002 7.035 1 98.25 108 ASN A N 1
ATOM 801 C CA . ASN A 1 108 ? -9.695 -2.461 7.012 1 98.25 108 ASN A CA 1
ATOM 802 C C . ASN A 1 108 ? -11 -3.039 6.477 1 98.25 108 ASN A C 1
ATOM 804 O O . ASN A 1 108 ? -11.828 -3.527 7.246 1 98.25 108 ASN A O 1
ATOM 808 N N . PRO A 1 109 ? -11.125 -3.09 5.176 1 98.56 109 PRO A N 1
ATOM 809 C CA . PRO A 1 109 ? -12.461 -3.338 4.613 1 98.56 109 PRO A CA 1
ATOM 810 C C . PRO A 1 109 ? -12.953 -4.758 4.875 1 98.56 109 PRO A C 1
ATOM 812 O O . PRO A 1 109 ? -14.156 -5.02 4.789 1 98.56 109 PRO A O 1
ATOM 815 N N . PHE A 1 110 ? -12.109 -5.656 5.262 1 98.81 110 PHE A N 1
ATOM 816 C CA . PHE A 1 110 ? -12.555 -7.035 5.414 1 98.81 110 PHE A CA 1
ATOM 817 C C . PHE A 1 110 ? -12.477 -7.477 6.871 1 98.81 110 PHE A C 1
ATOM 819 O O . PHE A 1 110 ? -12.578 -8.664 7.172 1 98.81 110 PHE A O 1
ATOM 826 N N . GLU A 1 111 ? -12.141 -6.523 7.688 1 97.94 111 GLU A N 1
ATOM 827 C CA . GLU A 1 111 ? -12.242 -6.824 9.117 1 97.94 111 GLU A CA 1
ATOM 828 C C . GLU A 1 111 ? -13.68 -7.129 9.508 1 97.94 111 GLU A C 1
ATOM 830 O O . GLU A 1 111 ? -14.602 -6.387 9.156 1 97.94 111 GLU A O 1
ATOM 835 N N . PRO A 1 112 ? -13.938 -8.188 10.242 1 97.75 112 PRO A N 1
ATOM 836 C CA . PRO A 1 112 ? -13.031 -9.148 10.867 1 97.75 112 PRO A CA 1
ATOM 837 C C . PRO A 1 112 ? -12.891 -10.438 10.07 1 97.75 112 PRO A C 1
ATOM 839 O O . PRO A 1 112 ? -12.688 -11.508 10.656 1 97.75 112 PRO A O 1
ATOM 842 N N . LYS A 1 113 ? -13.078 -10.43 8.75 1 98.5 113 LYS A N 1
ATOM 843 C CA . LYS A 1 113 ? -13.023 -11.633 7.914 1 98.5 113 LYS A CA 1
ATOM 844 C C . LYS A 1 113 ? -11.586 -11.977 7.543 1 98.5 113 LYS A C 1
ATOM 846 O O . LYS A 1 113 ? -10.766 -11.086 7.309 1 98.5 113 LYS A O 1
ATOM 851 N N . GLY A 1 114 ? -11.312 -13.273 7.426 1 98.56 114 GLY A N 1
ATOM 852 C CA . GLY A 1 114 ? -9.969 -13.75 7.109 1 98.56 114 GLY A CA 1
ATOM 853 C C . GLY A 1 114 ? -9.547 -13.422 5.688 1 98.56 114 GLY A C 1
ATOM 854 O O . GLY A 1 114 ? -10.359 -13.461 4.766 1 98.56 114 GLY A O 1
ATOM 855 N N . LEU A 1 115 ? -8.297 -13.117 5.516 1 98.94 115 LEU A N 1
ATOM 856 C CA . LEU A 1 115 ? -7.641 -12.953 4.223 1 98.94 115 LEU A CA 1
ATOM 857 C C . LEU A 1 115 ? -6.461 -13.906 4.086 1 98.94 115 LEU A C 1
ATOM 859 O O . LEU A 1 115 ? -5.586 -13.953 4.953 1 98.94 115 LEU A O 1
ATOM 863 N N . ARG A 1 116 ? -6.469 -14.688 3 1 98.88 116 ARG A N 1
ATOM 864 C CA . ARG A 1 116 ? -5.363 -15.602 2.75 1 98.88 116 ARG A CA 1
ATOM 865 C C . ARG A 1 116 ? -4.727 -15.336 1.39 1 98.88 116 ARG A C 1
ATOM 867 O O . ARG A 1 116 ? -5.418 -15.305 0.37 1 98.88 116 ARG A O 1
ATOM 874 N N . LEU A 1 117 ? -3.467 -15.094 1.354 1 98.94 117 LEU A N 1
ATOM 875 C CA . LEU A 1 117 ? -2.654 -14.992 0.148 1 98.94 117 LEU A CA 1
ATOM 876 C C . LEU A 1 117 ? -1.709 -16.188 0.027 1 98.94 117 LEU A C 1
ATOM 878 O O . LEU A 1 117 ? -0.749 -16.297 0.792 1 98.94 117 LEU A O 1
ATOM 882 N N . ALA A 1 118 ? -2.008 -17.078 -1.013 1 98.81 118 ALA A N 1
ATOM 883 C CA . ALA A 1 118 ? -1.333 -18.375 -1.003 1 98.81 118 ALA A CA 1
ATOM 884 C C . ALA A 1 118 ? -0.866 -18.75 -2.402 1 98.81 118 ALA A C 1
ATOM 886 O O . ALA A 1 118 ? -1.63 -18.656 -3.367 1 98.81 118 ALA A O 1
ATOM 887 N N . PRO A 1 119 ? 0.342 -19.203 -2.531 1 98.88 119 PRO A N 1
ATOM 888 C CA . PRO A 1 119 ? 0.833 -19.734 -3.805 1 98.88 119 PRO A CA 1
ATOM 889 C C . PRO A 1 119 ? 0.307 -21.141 -4.102 1 98.88 119 PRO A C 1
ATOM 891 O O . PRO A 1 119 ? -0.04 -21.891 -3.178 1 98.88 119 PRO A O 1
ATOM 894 N N . SER A 1 120 ? 0.27 -21.422 -5.438 1 98.81 120 SER A N 1
ATOM 895 C CA . SER A 1 120 ? -0.08 -22.781 -5.828 1 98.81 120 SER A CA 1
ATOM 896 C C . SER A 1 120 ? 1.068 -23.75 -5.555 1 98.81 120 SER A C 1
ATOM 898 O O . SER A 1 120 ? 0.85 -24.953 -5.379 1 98.81 120 SER A O 1
ATOM 900 N N . ASP A 1 121 ? 2.303 -23.266 -5.648 1 98.56 121 ASP A N 1
ATOM 901 C CA . ASP A 1 121 ? 3.461 -24.016 -5.18 1 98.56 121 ASP A CA 1
ATOM 902 C C . ASP A 1 121 ? 3.527 -24.031 -3.656 1 98.56 121 ASP A C 1
ATOM 904 O O . ASP A 1 121 ? 3.904 -23.047 -3.035 1 98.56 121 ASP A O 1
ATOM 908 N N . HIS A 1 122 ? 3.309 -25.141 -3.01 1 98 122 HIS A N 1
ATOM 909 C CA . HIS A 1 122 ? 3.154 -25.25 -1.564 1 98 122 HIS A CA 1
ATOM 910 C C . HIS A 1 122 ? 4.5 -25.141 -0.855 1 98 122 HIS A C 1
ATOM 912 O O . HIS A 1 122 ? 4.551 -25 0.368 1 98 122 HIS A O 1
ATOM 918 N N . SER A 1 123 ? 5.574 -25.172 -1.618 1 98.38 123 SER A N 1
ATOM 919 C CA . SER A 1 123 ? 6.883 -24.969 -1.005 1 98.38 123 SER A CA 1
ATOM 920 C C . SER A 1 123 ? 7.148 -23.5 -0.734 1 98.38 123 SER A C 1
ATOM 922 O O . SER A 1 123 ? 8.109 -23.156 -0.043 1 98.38 123 SER A O 1
ATOM 924 N N . CYS A 1 124 ? 6.305 -22.672 -1.244 1 98.69 124 CYS A N 1
ATOM 925 C CA . CYS A 1 124 ? 6.426 -21.234 -1.034 1 98.69 124 CYS A CA 1
ATOM 926 C C . CYS A 1 124 ? 5.531 -20.781 0.112 1 98.69 124 CYS A C 1
ATOM 928 O O . CYS A 1 124 ? 4.488 -21.375 0.371 1 98.69 124 CYS A O 1
ATOM 930 N N . PRO A 1 125 ? 5.891 -19.672 0.772 1 98.5 125 PRO A N 1
ATOM 931 C CA . PRO A 1 125 ? 5.148 -19.25 1.96 1 98.5 125 PRO A CA 1
ATOM 932 C C . PRO A 1 125 ? 3.832 -18.562 1.615 1 98.5 125 PRO A C 1
ATOM 934 O O . PRO A 1 125 ? 3.748 -17.844 0.615 1 98.5 125 PRO A O 1
ATOM 937 N N . SER A 1 126 ? 2.811 -18.75 2.52 1 98.31 126 SER A N 1
ATOM 938 C CA . SER A 1 126 ? 1.525 -18.062 2.447 1 98.31 126 SER A CA 1
ATOM 939 C C . SER A 1 126 ? 1.417 -16.969 3.516 1 98.31 126 SER A C 1
ATOM 941 O O . SER A 1 126 ? 2.242 -16.906 4.43 1 98.31 126 SER A O 1
ATOM 943 N N . LEU A 1 127 ? 0.488 -16.078 3.305 1 98.25 127 LEU A N 1
ATOM 944 C CA . LEU A 1 127 ? 0.043 -15.109 4.305 1 98.25 127 LEU A CA 1
ATOM 945 C C . LEU A 1 127 ? -1.4 -15.383 4.715 1 98.25 127 LEU A C 1
ATOM 947 O O . LEU A 1 127 ? -2.24 -15.703 3.875 1 98.25 127 LEU A O 1
ATOM 951 N N . PHE A 1 128 ? -1.622 -15.281 6.059 1 98.31 128 PHE A N 1
ATOM 952 C CA . PHE A 1 128 ? -2.988 -15.391 6.562 1 98.31 128 PHE A CA 1
ATOM 953 C C . PHE A 1 128 ? -3.258 -14.336 7.629 1 98.31 128 PHE A C 1
ATOM 955 O O . PHE A 1 128 ? -2.523 -14.242 8.617 1 98.31 128 PHE A O 1
ATOM 962 N N . TRP A 1 129 ? -4.195 -13.469 7.367 1 98.31 129 TRP A N 1
ATOM 963 C CA . TRP A 1 129 ? -4.742 -12.523 8.336 1 98.31 129 TRP A CA 1
ATOM 964 C C . TRP A 1 129 ? -6.082 -13.016 8.883 1 98.31 129 TRP A C 1
ATOM 966 O O . TRP A 1 129 ? -7.129 -12.789 8.266 1 98.31 129 TRP A O 1
ATOM 976 N N . PRO A 1 130 ? -6.141 -13.547 10.062 1 97.5 130 PRO A N 1
ATOM 977 C CA . PRO A 1 130 ? -7.363 -14.211 10.523 1 97.5 130 PRO A CA 1
ATOM 978 C C . PRO A 1 130 ? -8.516 -13.234 10.742 1 97.5 130 PRO A C 1
ATOM 980 O O . PRO A 1 130 ? -9.688 -13.633 10.688 1 97.5 130 PRO A O 1
ATOM 983 N N . TYR A 1 131 ? -8.18 -11.953 10.906 1 97.38 131 TYR A N 1
ATOM 984 C CA . TYR A 1 131 ? -9.242 -10.984 11.203 1 97.38 131 TYR A CA 1
ATOM 985 C C . TYR A 1 131 ? -9.203 -9.828 10.219 1 97.38 131 TYR A C 1
ATOM 987 O O . TYR A 1 131 ? -9.68 -8.727 10.523 1 97.38 131 TYR A O 1
ATOM 995 N N . GLY A 1 132 ? -8.555 -9.977 9.117 1 98.25 132 GLY A N 1
ATOM 996 C CA . GLY A 1 132 ? -8.57 -8.984 8.047 1 98.25 132 GLY A CA 1
ATOM 997 C C . GLY A 1 132 ? -7.609 -7.836 8.289 1 98.25 132 GLY A C 1
ATOM 998 O O . GLY A 1 132 ? -7.633 -6.84 7.562 1 98.25 132 GLY A O 1
ATOM 999 N N . VAL A 1 133 ? -6.766 -7.949 9.359 1 97.56 133 VAL A N 1
ATOM 1000 C CA . VAL A 1 133 ? -5.723 -6.977 9.672 1 97.56 133 VAL A CA 1
ATOM 1001 C C . VAL A 1 133 ? -4.379 -7.688 9.82 1 97.56 133 VAL A C 1
ATOM 1003 O O . VAL A 1 133 ? -4.328 -8.875 10.133 1 97.56 133 VAL A O 1
ATOM 1006 N N . PRO A 1 134 ? -3.311 -6.969 9.555 1 96.56 134 PRO A N 1
ATOM 1007 C CA . PRO A 1 134 ? -2.016 -7.652 9.602 1 96.56 134 PRO A CA 1
ATOM 1008 C C . PRO A 1 134 ? -1.655 -8.141 11 1 96.56 134 PRO A C 1
ATOM 1010 O O . PRO A 1 134 ? -1.889 -7.438 11.984 1 96.56 134 PRO A O 1
ATOM 1013 N N . PRO A 1 135 ? -1.031 -9.383 11.266 1 94.81 135 PRO A N 1
ATOM 1014 C CA . PRO A 1 135 ? -0.559 -9.906 12.555 1 94.81 135 PRO A CA 1
ATOM 1015 C C . PRO A 1 135 ? 0.767 -9.289 12.992 1 94.81 135 PRO A C 1
ATOM 1017 O O . PRO A 1 135 ? 1.227 -9.531 14.109 1 94.81 135 PRO A O 1
ATOM 1020 N N . GLY A 1 136 ? 1.422 -8.531 12.422 1 93.88 136 GLY A N 1
ATOM 1021 C CA . GLY A 1 136 ? 2.721 -7.938 12.711 1 93.88 136 GLY A CA 1
ATOM 1022 C C . GLY A 1 136 ? 3.85 -8.57 11.922 1 93.88 136 GLY A C 1
ATOM 1023 O O . GLY A 1 136 ? 3.707 -9.688 11.406 1 93.88 136 GLY A O 1
ATOM 1024 N N . GLY A 1 137 ? 4.977 -7.828 11.828 1 95.19 137 GLY A N 1
ATOM 1025 C CA . GLY A 1 137 ? 6.113 -8.336 11.078 1 95.19 137 GLY A CA 1
ATOM 1026 C C . GLY A 1 137 ? 6 -8.086 9.586 1 95.19 137 GLY A C 1
ATOM 1027 O O . GLY A 1 137 ? 5.062 -7.418 9.133 1 95.19 137 GLY A O 1
ATOM 1028 N N . SER A 1 138 ? 6.984 -8.586 8.859 1 95.81 138 SER A N 1
ATOM 1029 C CA . SER A 1 138 ? 7.008 -8.438 7.406 1 95.81 138 SER A CA 1
ATOM 1030 C C . SER A 1 138 ? 5.809 -9.125 6.758 1 95.81 138 SER A C 1
ATOM 1032 O O . SER A 1 138 ? 5.457 -10.25 7.129 1 95.81 138 SER A O 1
ATOM 1034 N N . GLN A 1 139 ? 5.188 -8.422 5.797 1 96.12 139 GLN A N 1
ATOM 1035 C CA . GLN A 1 139 ? 4.059 -8.977 5.062 1 96.12 139 GLN A CA 1
ATOM 1036 C C . GLN A 1 139 ? 4.453 -9.328 3.631 1 96.12 139 GLN A C 1
ATOM 1038 O O . GLN A 1 139 ? 3.592 -9.508 2.77 1 96.12 139 GLN A O 1
ATOM 1043 N N . THR A 1 140 ? 5.691 -9.445 3.258 1 97.62 140 THR A N 1
ATOM 1044 C CA . THR A 1 140 ? 6.18 -9.766 1.922 1 97.62 140 THR A CA 1
ATOM 1045 C C . THR A 1 140 ? 6.664 -11.211 1.86 1 97.62 140 THR A C 1
ATOM 1047 O O . THR A 1 140 ? 7.332 -11.688 2.779 1 97.62 140 THR A O 1
ATOM 1050 N N . ARG A 1 141 ? 6.258 -11.859 0.793 1 98.12 141 ARG A N 1
ATOM 1051 C CA . ARG A 1 141 ? 6.715 -13.203 0.463 1 98.12 141 ARG A CA 1
ATOM 1052 C C . ARG A 1 141 ? 7.184 -13.289 -0.986 1 98.12 141 ARG A C 1
ATOM 1054 O O . ARG A 1 141 ? 6.996 -12.344 -1.757 1 98.12 141 ARG A O 1
ATOM 1061 N N . ASP A 1 142 ? 7.859 -14.391 -1.275 1 97.75 142 ASP A N 1
ATOM 1062 C CA . ASP A 1 142 ? 8.219 -14.609 -2.674 1 97.75 142 ASP A CA 1
ATOM 1063 C C . ASP A 1 142 ? 8.086 -16.078 -3.053 1 97.75 142 ASP A C 1
ATOM 1065 O O . ASP A 1 142 ? 7.914 -16.938 -2.182 1 97.75 142 ASP A O 1
ATOM 1069 N N . CYS A 1 143 ? 8.102 -16.391 -4.332 1 98.31 143 CYS A N 1
ATOM 1070 C CA . CYS A 1 143 ? 7.965 -17.734 -4.887 1 98.31 143 CYS A CA 1
ATOM 1071 C C . CYS A 1 143 ? 8.578 -17.812 -6.281 1 98.31 143 CYS A C 1
ATOM 1073 O O . CYS A 1 143 ? 8.922 -16.781 -6.871 1 98.31 143 CYS A O 1
ATOM 1075 N N . GLN A 1 144 ? 8.773 -19.031 -6.77 1 97.69 144 GLN A N 1
ATOM 1076 C CA . GLN A 1 144 ? 9.141 -19.203 -8.172 1 97.69 144 GLN A CA 1
ATOM 1077 C C . GLN A 1 144 ? 8.055 -18.641 -9.094 1 97.69 144 GLN A C 1
ATOM 1079 O O . GLN A 1 144 ? 6.887 -18.578 -8.719 1 97.69 144 GLN A O 1
ATOM 1084 N N . PRO A 1 145 ? 8.438 -18.25 -10.281 1 96.25 145 PRO A N 1
ATOM 1085 C CA . PRO A 1 145 ? 7.562 -17.391 -11.078 1 96.25 145 PRO A CA 1
ATOM 1086 C C . PRO A 1 145 ? 6.414 -18.141 -11.734 1 96.25 145 PRO A C 1
ATOM 1088 O O . PRO A 1 145 ? 5.477 -17.531 -12.25 1 96.25 145 PRO A O 1
ATOM 1091 N N . LYS A 1 146 ? 6.383 -19.406 -11.805 1 97.12 146 LYS A N 1
ATOM 1092 C CA . LYS A 1 146 ? 5.328 -20.156 -12.477 1 97.12 146 LYS A CA 1
ATOM 1093 C C . LYS A 1 146 ? 4.148 -20.406 -11.539 1 97.12 146 LYS A C 1
ATOM 1095 O O . LYS A 1 146 ? 3.074 -20.812 -11.984 1 97.12 146 LYS A O 1
ATOM 1100 N N . SER A 1 147 ? 4.379 -20.172 -10.297 1 98.25 147 SER A N 1
ATOM 1101 C CA . SER A 1 147 ? 3.33 -20.391 -9.305 1 98.25 147 SER A CA 1
ATOM 1102 C C . SER A 1 147 ? 2.236 -19.328 -9.414 1 98.25 147 SER A C 1
ATOM 1104 O O . SER A 1 147 ? 2.527 -18.141 -9.523 1 98.25 147 SER A O 1
ATOM 1106 N N . ASP A 1 148 ? 0.983 -19.781 -9.398 1 98.75 148 ASP A N 1
ATOM 1107 C CA . ASP A 1 148 ? -0.084 -18.828 -9.109 1 98.75 148 ASP A CA 1
ATOM 1108 C C . ASP A 1 148 ? -0.033 -18.359 -7.652 1 98.75 148 ASP A C 1
ATOM 1110 O O . ASP A 1 148 ? 0.462 -19.078 -6.785 1 98.75 148 ASP A O 1
ATOM 1114 N N . VAL A 1 149 ? -0.476 -17.188 -7.414 1 98.88 149 VAL A N 1
ATOM 1115 C CA . VAL A 1 149 ? -0.687 -16.703 -6.051 1 98.88 149 VAL A CA 1
ATOM 1116 C C . VAL A 1 149 ? -2.109 -16.172 -5.906 1 98.88 149 VAL A C 1
ATOM 1118 O O . VAL A 1 149 ? -2.52 -15.273 -6.648 1 98.88 149 VAL A O 1
ATOM 1121 N N . THR A 1 150 ? -2.885 -16.734 -4.973 1 98.94 150 THR A N 1
ATOM 1122 C CA . THR A 1 150 ? -4.309 -16.438 -4.848 1 98.94 150 THR A CA 1
ATOM 1123 C C . THR A 1 150 ? -4.602 -15.719 -3.535 1 98.94 150 THR A C 1
ATOM 1125 O O . THR A 1 150 ? -4.262 -16.219 -2.461 1 98.94 150 THR A O 1
ATOM 1128 N N . LEU A 1 151 ? -5.211 -14.555 -3.68 1 99 151 LEU A N 1
ATOM 1129 C CA . LEU A 1 151 ? -5.832 -13.93 -2.52 1 99 151 LEU A CA 1
ATOM 1130 C C . LEU A 1 151 ? -7.281 -14.375 -2.369 1 99 151 LEU A C 1
ATOM 1132 O O . LEU A 1 151 ? -8.102 -14.148 -3.26 1 99 151 LEU A O 1
ATOM 1136 N N . THR A 1 152 ? -7.59 -14.992 -1.271 1 98.94 152 THR A N 1
ATOM 1137 C CA . THR A 1 152 ? -8.961 -15.359 -0.947 1 98.94 152 THR A CA 1
ATOM 1138 C C . THR A 1 152 ? -9.547 -14.414 0.096 1 98.94 152 THR A C 1
ATOM 1140 O O . THR A 1 152 ? -9.031 -14.32 1.214 1 98.94 152 THR A O 1
ATOM 1143 N N . LEU A 1 153 ? -10.594 -13.711 -0.246 1 98.94 153 LEU A N 1
ATOM 1144 C CA . LEU A 1 153 ? -11.359 -12.883 0.678 1 98.94 153 LEU A CA 1
ATOM 1145 C C . LEU A 1 153 ? -12.367 -13.719 1.456 1 98.94 153 LEU A C 1
ATOM 1147 O O . LEU A 1 153 ? -13.016 -14.602 0.891 1 98.94 153 LEU A O 1
ATOM 1151 N N . CYS A 1 154 ? -12.516 -13.375 2.773 1 98.75 154 CYS A N 1
ATOM 1152 C CA . CYS A 1 154 ? -13.359 -14.156 3.672 1 98.75 154 CYS A CA 1
ATOM 1153 C C . CYS A 1 154 ? -12.906 -15.609 3.713 1 98.75 154 CYS A C 1
ATOM 1155 O O . CYS A 1 154 ? -13.711 -16.516 3.533 1 98.75 154 CYS A O 1
ATOM 1157 N N . ALA A 1 155 ? -11.625 -15.727 3.82 1 98.44 155 ALA A N 1
ATOM 1158 C CA . ALA A 1 155 ? -11.023 -17.062 3.887 1 98.44 155 ALA A CA 1
ATOM 1159 C C . ALA A 1 155 ? -11.336 -17.734 5.223 1 98.44 155 ALA A C 1
ATOM 1161 O O . ALA A 1 155 ? -11.289 -17.078 6.273 1 98.44 155 ALA A O 1
ATOM 1162 N N . PRO A 1 156 ? -11.688 -18.969 5.176 1 93.06 156 PRO A N 1
ATOM 1163 C CA . PRO A 1 156 ? -11.883 -19.688 6.438 1 93.06 156 PRO A CA 1
ATOM 1164 C C . PRO A 1 156 ? -10.578 -19.906 7.203 1 93.06 156 PRO A C 1
ATOM 1166 O O . PRO A 1 156 ? -9.492 -19.75 6.641 1 93.06 156 PRO A O 1
ATOM 1169 N N . GLU A 1 157 ? -10.664 -20.094 8.492 1 85.81 157 GLU A N 1
ATOM 1170 C CA . GLU A 1 157 ? -9.492 -20.344 9.328 1 85.81 157 GLU A CA 1
ATOM 1171 C C . GLU A 1 157 ? -8.875 -21.703 9.016 1 85.81 157 GLU A C 1
ATOM 1173 O O . GLU A 1 157 ? -9.586 -22.641 8.609 1 85.81 157 GLU A O 1
ATOM 1178 N N . MET B 1 1 ? -35.156 60.938 -18.641 1 41.78 1 MET B N 1
ATOM 1179 C CA . MET B 1 1 ? -34 60.031 -18.844 1 41.78 1 MET B CA 1
ATOM 1180 C C . MET B 1 1 ? -33.844 59.094 -17.656 1 41.78 1 MET B C 1
ATOM 1182 O O . MET B 1 1 ? -33.594 59.531 -16.547 1 41.78 1 MET B O 1
ATOM 1186 N N . HIS B 1 2 ? -34.75 58 -17.531 1 50.41 2 HIS B N 1
ATOM 1187 C CA . HIS B 1 2 ? -34.75 56.938 -16.516 1 50.41 2 HIS B CA 1
ATOM 1188 C C . HIS B 1 2 ? -33.469 56.125 -16.562 1 50.41 2 HIS B C 1
ATOM 1190 O O . HIS B 1 2 ? -33.125 55.562 -17.609 1 50.41 2 HIS B O 1
ATOM 1196 N N . PHE B 1 3 ? -32.438 56.562 -15.789 1 51.34 3 PHE B N 1
ATOM 1197 C CA . PHE B 1 3 ? -31.219 55.781 -15.594 1 51.34 3 PHE B CA 1
ATOM 1198 C C . PHE B 1 3 ? -31.516 54.438 -14.953 1 51.34 3 PHE B C 1
ATOM 1200 O O . PHE B 1 3 ? -32.062 54.375 -13.844 1 51.34 3 PHE B O 1
ATOM 1207 N N . SER B 1 4 ? -31.844 53.438 -15.766 1 51.81 4 SER B N 1
ATOM 1208 C CA . SER B 1 4 ? -31.969 52.062 -15.289 1 51.81 4 SER B CA 1
ATOM 1209 C C . SER B 1 4 ? -30.641 51.562 -14.711 1 51.81 4 SER B C 1
ATOM 1211 O O . SER B 1 4 ? -29.625 51.531 -15.414 1 51.81 4 SER B O 1
ATOM 1213 N N . VAL B 1 5 ? -30.469 51.688 -13.375 1 54.78 5 VAL B N 1
ATOM 1214 C CA . VAL B 1 5 ? -29.328 51.094 -12.664 1 54.78 5 VAL B CA 1
ATOM 1215 C C . VAL B 1 5 ? -29.344 49.594 -12.805 1 54.78 5 VAL B C 1
ATOM 1217 O O . VAL B 1 5 ? -30.297 48.938 -12.406 1 54.78 5 VAL B O 1
ATOM 1220 N N . VAL B 1 6 ? -28.719 49.062 -13.859 1 52.44 6 VAL B N 1
ATOM 1221 C CA . VAL B 1 6 ? -28.484 47.625 -13.984 1 52.44 6 VAL B CA 1
ATOM 1222 C C . VAL B 1 6 ? -27.562 47.156 -12.859 1 52.44 6 VAL B C 1
ATOM 1224 O O . VAL B 1 6 ? -26.453 47.656 -12.719 1 52.44 6 VAL B O 1
ATOM 1227 N N . PHE B 1 7 ? -28.188 46.594 -11.773 1 46.28 7 PHE B N 1
ATOM 1228 C CA . PHE B 1 7 ? -27.438 45.906 -10.727 1 46.28 7 PHE B CA 1
ATOM 1229 C C . PHE B 1 7 ? -26.75 44.656 -11.273 1 46.28 7 PHE B C 1
ATOM 1231 O O . PHE B 1 7 ? -27.422 43.75 -11.75 1 46.28 7 PHE B O 1
ATOM 1238 N N . LEU B 1 8 ? -25.594 44.781 -11.867 1 47.66 8 LEU B N 1
ATOM 1239 C CA . LEU B 1 8 ? -24.812 43.594 -12.195 1 47.66 8 LEU B CA 1
ATOM 1240 C C . LEU B 1 8 ? -24.453 42.812 -10.938 1 47.66 8 LEU B C 1
ATOM 1242 O O . LEU B 1 8 ? -23.719 43.312 -10.086 1 47.66 8 LEU B O 1
ATOM 1246 N N . SER B 1 9 ? -25.312 41.938 -10.492 1 45.28 9 SER B N 1
ATOM 1247 C CA . SER B 1 9 ? -25 41 -9.406 1 45.28 9 SER B CA 1
ATOM 1248 C C . SER B 1 9 ? -23.719 40.219 -9.711 1 45.28 9 SER B C 1
ATOM 1250 O O . SER B 1 9 ? -23.656 39.5 -10.703 1 45.28 9 SER B O 1
ATOM 1252 N N . ALA B 1 10 ? -22.609 40.75 -9.422 1 43.38 10 ALA B N 1
ATOM 1253 C CA . ALA B 1 10 ? -21.406 39.938 -9.484 1 43.38 10 ALA B CA 1
ATOM 1254 C C . ALA B 1 10 ? -21.531 38.688 -8.609 1 43.38 10 ALA B C 1
ATOM 1256 O O . ALA B 1 10 ? -21.609 38.781 -7.383 1 43.38 10 ALA B O 1
ATOM 1257 N N . LEU B 1 11 ? -22.188 37.625 -9.102 1 43.47 11 LEU B N 1
ATOM 1258 C CA . LEU B 1 11 ? -22.047 36.344 -8.414 1 43.47 11 LEU B CA 1
ATOM 1259 C C . LEU B 1 11 ? -20.578 36.031 -8.172 1 43.47 11 LEU B C 1
ATOM 1261 O O . LEU B 1 11 ? -19.828 35.75 -9.109 1 43.47 11 LEU B O 1
ATOM 1265 N N . ALA B 1 12 ? -19.969 36.656 -7.184 1 43.47 12 ALA B N 1
ATOM 1266 C CA . ALA B 1 12 ? -18.656 36.188 -6.762 1 43.47 12 ALA B CA 1
ATOM 1267 C C . ALA B 1 12 ? -18.656 34.656 -6.621 1 43.47 12 ALA B C 1
ATOM 1269 O O . ALA B 1 12 ? -19.453 34.094 -5.863 1 43.47 12 ALA B O 1
ATOM 1270 N N . ALA B 1 13 ? -18.406 33.906 -7.629 1 43.53 13 ALA B N 1
ATOM 1271 C CA . ALA B 1 13 ? -18.078 32.5 -7.457 1 43.53 13 ALA B CA 1
ATOM 1272 C C . ALA B 1 13 ? -17.234 32.281 -6.207 1 43.53 13 ALA B C 1
ATOM 1274 O O . ALA B 1 13 ? -16.062 32.688 -6.168 1 43.53 13 ALA B O 1
ATOM 1275 N N . LEU B 1 14 ? -17.859 32.312 -4.996 1 38.72 14 LEU B N 1
ATOM 1276 C CA . LEU B 1 14 ? -17.125 31.812 -3.842 1 38.72 14 LEU B CA 1
ATOM 1277 C C . LEU B 1 14 ? -16.344 30.562 -4.203 1 38.72 14 LEU B C 1
ATOM 1279 O O . LEU B 1 14 ? -16.938 29.5 -4.441 1 38.72 14 LEU B O 1
ATOM 1283 N N . THR B 1 15 ? -15.398 30.688 -5.039 1 43.56 15 THR B N 1
ATOM 1284 C CA . THR B 1 15 ? -14.492 29.547 -5.031 1 43.56 15 THR B CA 1
ATOM 1285 C C . THR B 1 15 ? -14.336 28.984 -3.619 1 43.56 15 THR B C 1
ATOM 1287 O O . THR B 1 15 ? -14.18 29.75 -2.658 1 43.56 15 THR B O 1
ATOM 1290 N N . PRO B 1 16 ? -15.109 27.938 -3.246 1 47.69 16 PRO B N 1
ATOM 1291 C CA . PRO B 1 16 ? -14.844 27.438 -1.891 1 47.69 16 PRO B CA 1
ATOM 1292 C C . PRO B 1 16 ? -13.422 27.734 -1.424 1 47.69 16 PRO B C 1
ATOM 1294 O O . PRO B 1 16 ? -12.469 27.578 -2.195 1 47.69 16 PRO B O 1
ATOM 1297 N N . ALA B 1 17 ? -13.172 28.656 -0.54 1 46.78 17 ALA B N 1
ATOM 1298 C CA . ALA B 1 17 ? -11.898 28.922 0.125 1 46.78 17 ALA B CA 1
ATOM 1299 C C . ALA B 1 17 ? -11.078 27.656 0.295 1 46.78 17 ALA B C 1
ATOM 1301 O O . ALA B 1 17 ? -11.578 26.656 0.81 1 46.78 17 ALA B O 1
ATOM 1302 N N . ALA B 1 18 ? -10.219 27.297 -0.523 1 52.25 18 ALA B N 1
ATOM 1303 C CA . ALA B 1 18 ? -9.211 26.266 -0.288 1 52.25 18 ALA B CA 1
ATOM 1304 C C . ALA B 1 18 ? -8.836 26.188 1.189 1 52.25 18 ALA B C 1
ATOM 1306 O O . ALA B 1 18 ? -8.258 27.141 1.735 1 52.25 18 ALA B O 1
ATOM 1307 N N . GLN B 1 19 ? -9.93 25.75 2.098 1 58.84 19 GLN B N 1
ATOM 1308 C CA . GLN B 1 19 ? -9.523 25.625 3.49 1 58.84 19 GLN B CA 1
ATOM 1309 C C . GLN B 1 19 ? -8.07 25.156 3.598 1 58.84 19 GLN B C 1
ATOM 1311 O O . GLN B 1 19 ? -7.594 24.391 2.746 1 58.84 19 GLN B O 1
ATOM 1316 N N . ALA B 1 20 ? -7.312 25.891 4.293 1 73.5 20 ALA B N 1
ATOM 1317 C CA . ALA B 1 20 ? -5.902 25.641 4.582 1 73.5 20 ALA B CA 1
ATOM 1318 C C . ALA B 1 20 ? -5.684 24.219 5.066 1 73.5 20 ALA B C 1
ATOM 1320 O O . ALA B 1 20 ? -6.27 23.797 6.07 1 73.5 20 ALA B O 1
ATOM 1321 N N . VAL B 1 21 ? -5.258 23.266 4.246 1 91.31 21 VAL B N 1
ATOM 1322 C CA . VAL B 1 21 ? -4.969 21.906 4.648 1 91.31 21 VAL B CA 1
ATOM 1323 C C . VAL B 1 21 ? -3.5 21.781 5.051 1 91.31 21 VAL B C 1
ATOM 1325 O O . VAL B 1 21 ? -2.668 22.594 4.641 1 91.31 21 VAL B O 1
ATOM 1328 N N . GLY B 1 22 ? -3.203 20.906 6.043 1 97.81 22 GLY B N 1
ATOM 1329 C CA . GLY B 1 22 ? -1.838 20.609 6.449 1 97.81 22 GLY B CA 1
ATOM 1330 C C . GLY B 1 22 ? -1.025 19.938 5.359 1 97.81 22 GLY B C 1
ATOM 1331 O O . GLY B 1 22 ? -1.426 19.938 4.191 1 97.81 22 GLY B O 1
ATOM 1332 N N . ASN B 1 23 ? 0.201 19.516 5.766 1 98.69 23 ASN B N 1
ATOM 1333 C CA . ASN B 1 23 ? 1.147 18.922 4.828 1 98.69 23 ASN B CA 1
ATOM 1334 C C . ASN B 1 23 ? 1.462 17.484 5.191 1 98.69 23 ASN B C 1
ATOM 1336 O O . ASN B 1 23 ? 1.482 17.125 6.371 1 98.69 23 ASN B O 1
ATOM 1340 N N . ALA B 1 24 ? 1.66 16.672 4.121 1 98.88 24 ALA B N 1
ATOM 1341 C CA . ALA B 1 24 ? 2.4 15.43 4.277 1 98.88 24 ALA B CA 1
ATOM 1342 C C . ALA B 1 24 ? 3.904 15.672 4.223 1 98.88 24 ALA B C 1
ATOM 1344 O O . ALA B 1 24 ? 4.414 16.234 3.25 1 98.88 24 ALA B O 1
ATOM 1345 N N . ILE B 1 25 ? 4.625 15.258 5.238 1 98.94 25 ILE B N 1
ATOM 1346 C CA . ILE B 1 25 ? 6.051 15.539 5.363 1 98.94 25 ILE B CA 1
ATOM 1347 C C . ILE B 1 25 ? 6.82 14.234 5.57 1 98.94 25 ILE B C 1
ATOM 1349 O O . ILE B 1 25 ? 6.355 13.344 6.285 1 98.94 25 ILE B O 1
ATOM 1353 N N . VAL B 1 26 ? 7.957 14.102 4.891 1 99 26 VAL B N 1
ATOM 1354 C CA . VAL B 1 26 ? 8.898 13.016 5.145 1 99 26 VAL B CA 1
ATOM 1355 C C . VAL B 1 26 ? 10.266 13.594 5.52 1 99 26 VAL B C 1
ATOM 1357 O O . VAL B 1 26 ? 10.797 14.453 4.812 1 99 26 VAL B O 1
ATOM 1360 N N . ILE B 1 27 ? 10.758 13.18 6.672 1 98.94 27 ILE B N 1
ATOM 1361 C CA . ILE B 1 27 ? 12.102 13.562 7.105 1 98.94 27 ILE B CA 1
ATOM 1362 C C . ILE B 1 27 ? 13 12.328 7.137 1 98.94 27 ILE B C 1
ATOM 1364 O O . ILE B 1 27 ? 12.672 11.328 7.773 1 98.94 27 ILE B O 1
ATOM 1368 N N . ASN B 1 28 ? 14.141 12.422 6.457 1 98.94 28 ASN B N 1
ATOM 1369 C CA . ASN B 1 28 ? 15.133 11.352 6.473 1 98.94 28 ASN B CA 1
ATOM 1370 C C . ASN B 1 28 ? 16.188 11.586 7.555 1 98.94 28 ASN B C 1
ATOM 1372 O O . ASN B 1 28 ? 17.156 12.305 7.34 1 98.94 28 ASN B O 1
ATOM 1376 N N . ASN B 1 29 ? 16.016 10.875 8.617 1 98.88 29 ASN B N 1
ATOM 1377 C CA . ASN B 1 29 ? 17 10.961 9.688 1 98.88 29 ASN B CA 1
ATOM 1378 C C . ASN B 1 29 ? 18.031 9.836 9.586 1 98.88 29 ASN B C 1
ATOM 1380 O O . ASN B 1 29 ? 18.844 9.648 10.5 1 98.88 29 ASN B O 1
ATOM 1384 N N . CYS B 1 30 ? 17.984 9.047 8.594 1 98.88 30 CYS B N 1
ATOM 1385 C CA . CYS B 1 30 ? 18.922 7.949 8.406 1 98.88 30 CYS B CA 1
ATOM 1386 C C . CYS B 1 30 ? 20.297 8.469 7.996 1 98.88 30 CYS B C 1
ATOM 1388 O O . CYS B 1 30 ? 20.422 9.57 7.461 1 98.88 30 CYS B O 1
ATOM 1390 N N . PRO B 1 31 ? 21.297 7.684 8.25 1 98.75 31 PRO B N 1
ATOM 1391 C CA . PRO B 1 31 ? 22.641 8.078 7.793 1 98.75 31 PRO B CA 1
ATOM 1392 C C . PRO B 1 31 ? 22.859 7.793 6.309 1 98.75 31 PRO B C 1
ATOM 1394 O O . PRO B 1 31 ? 23.984 7.941 5.809 1 98.75 31 PRO B O 1
ATOM 1397 N N . PHE B 1 32 ? 21.891 7.348 5.559 1 98.75 32 PHE B N 1
ATOM 1398 C CA . PHE B 1 32 ? 21.938 7.102 4.125 1 98.75 32 PHE B CA 1
ATOM 1399 C C . PHE B 1 32 ? 20.828 7.867 3.41 1 98.75 32 PHE B C 1
ATOM 1401 O O . PHE B 1 32 ? 19.844 8.266 4.031 1 98.75 32 PHE B O 1
ATOM 1408 N N . GLY B 1 33 ? 21.031 8.102 2.105 1 98.75 33 GLY B N 1
ATOM 1409 C CA . GLY B 1 33 ? 20.016 8.789 1.31 1 98.75 33 GLY B CA 1
ATOM 1410 C C . GLY B 1 33 ? 18.828 7.91 0.977 1 98.75 33 GLY B C 1
ATOM 1411 O O . GLY B 1 33 ? 18.922 6.684 1.035 1 98.75 33 GLY B O 1
ATOM 1412 N N . THR B 1 34 ? 17.719 8.539 0.696 1 98.88 34 THR B N 1
ATOM 1413 C CA . THR B 1 34 ? 16.5 7.848 0.271 1 98.88 34 THR B CA 1
ATOM 1414 C C . THR B 1 34 ? 15.867 8.555 -0.921 1 98.88 34 THR B C 1
ATOM 1416 O O . THR B 1 34 ? 16.234 9.68 -1.256 1 98.88 34 THR B O 1
ATOM 1419 N N . PHE B 1 35 ? 14.992 7.855 -1.568 1 98.94 35 PHE B N 1
ATOM 1420 C CA . PHE B 1 35 ? 14.328 8.336 -2.775 1 98.94 35 PHE B CA 1
ATOM 1421 C C . PHE B 1 35 ? 12.812 8.234 -2.641 1 98.94 35 PHE B C 1
ATOM 1423 O O . PHE B 1 35 ? 12.297 7.242 -2.119 1 98.94 35 PHE B O 1
ATOM 1430 N N . LEU B 1 36 ? 12.117 9.273 -3.055 1 98.88 36 LEU B N 1
ATOM 1431 C CA . LEU B 1 36 ? 10.68 9.367 -2.828 1 98.88 36 LEU B CA 1
ATOM 1432 C C . LEU B 1 36 ? 9.953 9.766 -4.105 1 98.88 36 LEU B C 1
ATOM 1434 O O . LEU B 1 36 ? 10.406 10.656 -4.832 1 98.88 36 LEU B O 1
ATOM 1438 N N . ASN B 1 37 ? 8.859 9.102 -4.395 1 98.5 37 ASN B N 1
ATOM 1439 C CA . ASN B 1 37 ? 7.898 9.523 -5.406 1 98.5 37 ASN B CA 1
ATOM 1440 C C . ASN B 1 37 ? 6.508 9.719 -4.809 1 98.5 37 ASN B C 1
ATOM 1442 O O . ASN B 1 37 ? 6.02 8.859 -4.07 1 98.5 37 ASN B O 1
ATOM 1446 N N . SER B 1 38 ? 5.91 10.875 -5.105 1 98.44 38 SER B N 1
ATOM 1447 C CA . SER B 1 38 ? 4.492 11.07 -4.828 1 98.44 38 SER B CA 1
ATOM 1448 C C . SER B 1 38 ? 3.627 10.445 -5.922 1 98.44 38 SER B C 1
ATOM 1450 O O . SER B 1 38 ? 3.775 10.773 -7.098 1 98.44 38 SER B O 1
ATOM 1452 N N . VAL B 1 39 ? 2.727 9.508 -5.496 1 97.06 39 VAL B N 1
ATOM 1453 C CA . VAL B 1 39 ? 2.016 8.711 -6.496 1 97.06 39 VAL B CA 1
ATOM 1454 C C . VAL B 1 39 ? 0.51 8.82 -6.262 1 97.06 39 VAL B C 1
ATOM 1456 O O . VAL B 1 39 ? 0.021 8.508 -5.172 1 97.06 39 VAL B O 1
ATOM 1459 N N . GLY B 1 40 ? -0.254 9.328 -7.18 1 95 40 GLY B N 1
ATOM 1460 C CA . GLY B 1 40 ? -1.7 9.234 -7.297 1 95 40 GLY B CA 1
ATOM 1461 C C . GLY B 1 40 ? -2.15 8.469 -8.531 1 95 40 GLY B C 1
ATOM 1462 O O . GLY B 1 40 ? -1.846 7.281 -8.672 1 95 40 GLY B O 1
ATOM 1463 N N . SER B 1 41 ? -2.842 9.18 -9.445 1 92.62 41 SER B N 1
ATOM 1464 C CA . SER B 1 41 ? -3.164 8.578 -10.727 1 92.62 41 SER B CA 1
ATOM 1465 C C . SER B 1 41 ? -1.954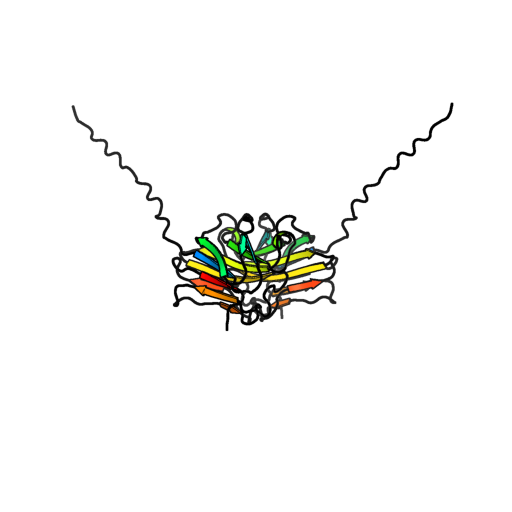 8.57 -11.656 1 92.62 41 SER B C 1
ATOM 1467 O O . 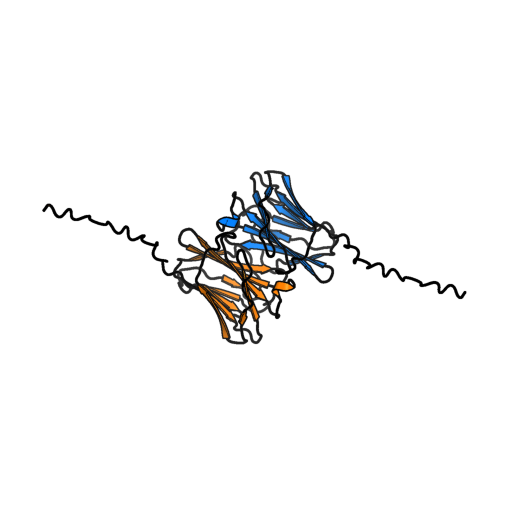SER B 1 41 ? -1.953 7.887 -12.68 1 92.62 41 SER B O 1
ATOM 1469 N N . GLY B 1 42 ? -0.995 9.336 -11.219 1 93.75 42 GLY B N 1
ATOM 1470 C CA . GLY B 1 42 ? 0.305 9.344 -11.875 1 93.75 42 GLY B CA 1
ATOM 1471 C C . GLY B 1 42 ? 1.464 9.312 -10.891 1 93.75 42 GLY B C 1
ATOM 1472 O O . GLY B 1 42 ? 1.271 9.5 -9.688 1 93.75 42 GLY B O 1
ATOM 1473 N N . ILE B 1 43 ? 2.635 9.023 -11.461 1 96 43 ILE B N 1
ATOM 1474 C CA . ILE B 1 43 ? 3.846 8.977 -10.648 1 96 43 ILE B CA 1
ATOM 1475 C C . ILE B 1 43 ? 4.586 10.312 -10.75 1 96 43 ILE B C 1
ATOM 1477 O O . ILE B 1 43 ? 4.965 10.734 -11.844 1 96 43 ILE B O 1
ATOM 1481 N N . GLY B 1 44 ? 4.758 11.039 -9.625 1 97.19 44 GLY B N 1
ATOM 1482 C CA . GLY B 1 44 ? 5.516 12.281 -9.602 1 97.19 44 GLY B CA 1
ATOM 1483 C C . GLY B 1 44 ? 7.008 12.07 -9.75 1 97.19 44 GLY B C 1
ATOM 1484 O O . GLY B 1 44 ? 7.492 10.938 -9.672 1 97.19 44 GLY B O 1
ATOM 1485 N N . PRO B 1 45 ? 7.73 13.18 -9.984 1 97.5 45 PRO B N 1
ATOM 1486 C CA . PRO B 1 45 ? 9.188 13.062 -10.109 1 97.5 45 PRO B CA 1
ATOM 1487 C C . PRO B 1 45 ? 9.852 12.539 -8.844 1 97.5 45 PRO B C 1
ATOM 1489 O O . PRO B 1 45 ? 9.391 12.828 -7.734 1 97.5 45 PRO B O 1
ATOM 1492 N N . GLU B 1 46 ? 10.953 11.812 -9.07 1 98.31 46 GLU B N 1
ATOM 1493 C CA . GLU B 1 46 ? 11.703 11.305 -7.926 1 98.31 46 GLU B CA 1
ATOM 1494 C C . GLU B 1 46 ? 12.391 12.445 -7.168 1 98.31 46 GLU B C 1
ATOM 1496 O O . GLU B 1 46 ? 12.961 13.352 -7.777 1 98.31 46 GLU B O 1
ATOM 1501 N N . GLN B 1 47 ? 12.258 12.43 -5.84 1 98.88 47 GLN B N 1
ATOM 1502 C CA . GLN B 1 47 ? 12.922 13.344 -4.922 1 98.88 47 GLN B CA 1
ATOM 1503 C C . GLN B 1 47 ? 14.023 12.633 -4.137 1 98.88 47 GLN B C 1
ATOM 1505 O O . GLN B 1 47 ? 13.805 11.539 -3.607 1 98.88 47 GLN B O 1
ATOM 1510 N N . TYR B 1 48 ? 15.219 13.188 -4.109 1 98.88 48 TYR B N 1
ATOM 1511 C CA . TYR B 1 48 ? 16.281 12.688 -3.258 1 98.88 48 TYR B CA 1
ATOM 1512 C C . TYR B 1 48 ? 16.25 13.336 -1.881 1 98.88 48 TYR B C 1
ATOM 1514 O O . TYR B 1 48 ? 16.203 14.57 -1.77 1 98.88 48 TYR B O 1
ATOM 1522 N N . LEU B 1 49 ? 16.172 12.531 -0.855 1 98.94 49 LEU B N 1
ATOM 1523 C CA . LEU B 1 49 ? 16.266 13.016 0.519 1 98.94 49 LEU B CA 1
ATOM 1524 C C . LEU B 1 49 ? 17.625 12.695 1.115 1 98.94 49 LEU B C 1
ATOM 1526 O O . LEU B 1 49 ? 17.938 11.531 1.361 1 98.94 49 LEU B O 1
ATOM 1530 N N . ALA B 1 50 ? 18.375 13.695 1.416 1 98.88 50 ALA B N 1
ATOM 1531 C CA . ALA B 1 50 ? 19.766 13.539 1.874 1 98.88 50 ALA B CA 1
ATOM 1532 C C . ALA B 1 50 ? 19.812 12.875 3.244 1 98.88 50 ALA B C 1
ATOM 1534 O O . ALA B 1 50 ? 18.859 12.953 4.016 1 98.88 50 ALA B O 1
ATOM 1535 N N . PRO B 1 51 ? 20.984 12.188 3.486 1 98.75 51 PRO B N 1
ATOM 1536 C CA . PRO B 1 51 ? 21.172 11.641 4.832 1 98.75 51 PRO B CA 1
ATOM 1537 C C . PRO B 1 51 ? 21.047 12.703 5.922 1 98.75 51 PRO B C 1
ATOM 1539 O O . PRO B 1 51 ? 21.422 13.867 5.703 1 98.75 51 PRO B O 1
ATOM 1542 N N . ASN B 1 52 ? 20.516 12.312 7.066 1 98.56 52 ASN B N 1
ATOM 1543 C CA . ASN B 1 52 ? 20.562 13.07 8.312 1 98.56 52 ASN B CA 1
ATOM 1544 C C . ASN B 1 52 ? 19.812 14.391 8.203 1 98.56 52 ASN B C 1
ATOM 1546 O O . ASN B 1 52 ? 20.297 15.43 8.648 1 98.56 52 ASN B O 1
ATOM 1550 N N . GLY B 1 53 ? 18.734 14.328 7.531 1 98.31 53 GLY B N 1
ATOM 1551 C CA . GLY B 1 53 ? 17.938 15.539 7.664 1 98.31 53 GLY B CA 1
ATOM 1552 C C . GLY B 1 53 ? 17.203 15.914 6.387 1 98.31 53 GLY B C 1
ATOM 1553 O O . GLY B 1 53 ? 16.391 16.844 6.383 1 98.31 53 GLY B O 1
ATOM 1554 N N . GLY B 1 54 ? 17.469 15.172 5.262 1 98.81 54 GLY B N 1
ATOM 1555 C CA . GLY B 1 54 ? 16.703 15.445 4.055 1 98.81 54 GLY B CA 1
ATOM 1556 C C . GLY B 1 54 ? 15.203 15.469 4.289 1 98.81 54 GLY B C 1
ATOM 1557 O O . GLY B 1 54 ? 14.688 14.734 5.137 1 98.81 54 GLY B O 1
ATOM 1558 N N . ARG B 1 55 ? 14.477 16.297 3.436 1 98.81 55 ARG B N 1
ATOM 1559 C CA . ARG B 1 55 ? 13.07 16.531 3.723 1 98.81 55 ARG B CA 1
ATOM 1560 C C . ARG B 1 55 ? 12.266 16.672 2.434 1 98.81 55 ARG B C 1
ATOM 1562 O O . ARG B 1 55 ? 12.75 17.219 1.444 1 98.81 55 ARG B O 1
ATOM 1569 N N . TYR B 1 56 ? 11.078 16.234 2.447 1 98.94 56 TYR B N 1
ATOM 1570 C CA . TYR B 1 56 ? 10.07 16.438 1.415 1 98.94 56 TYR B CA 1
ATOM 1571 C C . TYR B 1 56 ? 8.734 16.844 2.029 1 98.94 56 TYR B C 1
ATOM 1573 O O . TYR B 1 56 ? 8.391 16.406 3.129 1 98.94 56 TYR B O 1
ATOM 1581 N N . SER B 1 57 ? 8.062 17.719 1.352 1 98.88 57 SER B N 1
ATOM 1582 C CA . SER B 1 57 ? 6.734 18.125 1.806 1 98.88 57 SER B CA 1
ATOM 1583 C C . SER B 1 57 ? 5.812 18.422 0.627 1 98.88 57 SER B C 1
ATOM 1585 O O . SER B 1 57 ? 6.258 18.922 -0.402 1 98.88 57 SER B O 1
ATOM 1587 N N . GLU B 1 58 ? 4.566 18.078 0.8 1 98.56 58 GLU B N 1
ATOM 1588 C CA . GLU B 1 58 ? 3.51 18.516 -0.111 1 98.56 58 GLU B CA 1
ATOM 1589 C C . GLU B 1 58 ? 2.209 18.781 0.641 1 98.56 58 GLU B C 1
ATOM 1591 O O . GLU B 1 58 ? 1.948 18.172 1.68 1 98.56 58 GLU B O 1
ATOM 1596 N N . PRO B 1 59 ? 1.404 19.781 0.16 1 97.38 59 PRO B N 1
ATOM 1597 C CA . PRO B 1 59 ? 0.092 19.922 0.793 1 97.38 59 PRO B CA 1
ATOM 1598 C C . PRO B 1 59 ? -0.794 18.703 0.614 1 97.38 59 PRO B C 1
ATOM 1600 O O . PRO B 1 59 ? -0.751 18.047 -0.434 1 97.38 59 PRO B O 1
ATOM 1603 N N . PHE B 1 60 ? -1.586 18.422 1.681 1 97.31 60 PHE B N 1
ATOM 1604 C CA . PHE B 1 60 ? -2.576 17.375 1.498 1 97.31 60 PHE B CA 1
ATOM 1605 C C . PHE B 1 60 ? -3.506 17.688 0.336 1 97.31 60 PHE B C 1
ATOM 1607 O O . PHE B 1 60 ? -3.871 18.859 0.133 1 97.31 60 PHE B O 1
ATOM 1614 N N . ARG B 1 61 ? -3.814 16.656 -0.413 1 94.56 61 ARG B N 1
ATOM 1615 C CA . ARG B 1 61 ? -4.746 16.812 -1.527 1 94.56 61 ARG B CA 1
ATOM 1616 C C . ARG B 1 61 ? -5.434 15.477 -1.841 1 94.56 61 ARG B C 1
ATOM 1618 O O . ARG B 1 61 ? -4.965 14.422 -1.423 1 94.56 61 ARG B O 1
ATOM 1625 N N . ARG B 1 62 ? -6.516 15.594 -2.475 1 92.81 62 ARG B N 1
ATOM 1626 C CA . ARG B 1 62 ? -7.184 14.422 -3.027 1 92.81 62 ARG B CA 1
ATOM 1627 C C . ARG B 1 62 ? -6.816 14.219 -4.492 1 92.81 62 ARG B C 1
ATOM 1629 O O . ARG B 1 62 ? -6.785 15.18 -5.27 1 92.81 62 ARG B O 1
ATOM 1636 N N . ASP B 1 63 ? -6.414 13.031 -4.789 1 93.31 63 ASP B N 1
ATOM 1637 C CA . ASP B 1 63 ? -6.277 12.719 -6.207 1 93.31 63 ASP B CA 1
ATOM 1638 C C . ASP B 1 63 ? -7.637 12.398 -6.832 1 93.31 63 ASP B C 1
ATOM 1640 O O . ASP B 1 63 ? -8.383 11.562 -6.312 1 93.31 63 ASP B O 1
ATOM 1644 N N . ALA B 1 64 ? -7.969 12.922 -7.945 1 89 64 ALA B N 1
ATOM 1645 C CA . ALA B 1 64 ? -9.312 12.883 -8.508 1 89 64 ALA B CA 1
ATOM 1646 C C . ALA B 1 64 ? -9.648 11.484 -9.031 1 89 64 ALA B C 1
ATOM 1648 O O . ALA B 1 64 ? -10.82 11.148 -9.211 1 89 64 ALA B O 1
ATOM 1649 N N . VAL B 1 65 ? -8.688 10.664 -9.242 1 90.25 65 VAL B N 1
ATOM 1650 C CA . VAL B 1 65 ? -8.93 9.375 -9.883 1 90.25 65 VAL B CA 1
ATOM 1651 C C . VAL B 1 65 ? -8.688 8.25 -8.883 1 90.25 65 VAL B C 1
ATOM 1653 O O . VAL B 1 65 ? -9.531 7.363 -8.727 1 90.25 65 VAL B O 1
ATOM 1656 N N . SER B 1 66 ? -7.625 8.305 -8.156 1 90 66 SER B N 1
ATOM 1657 C CA . SER B 1 66 ? -7.273 7.211 -7.254 1 90 66 SER B CA 1
ATOM 1658 C C . SER B 1 66 ? -7.82 7.453 -5.852 1 90 66 SER B C 1
ATOM 1660 O O . SER B 1 66 ? -7.84 6.543 -5.02 1 90 66 SER B O 1
ATOM 1662 N N . GLY B 1 67 ? -8.266 8.75 -5.578 1 87.94 67 GLY B N 1
ATOM 1663 C CA . GLY B 1 67 ? -8.82 9.094 -4.281 1 87.94 67 GLY B CA 1
ATOM 1664 C C . GLY B 1 67 ? -7.773 9.516 -3.271 1 87.94 67 GLY B C 1
ATOM 1665 O O . GLY B 1 67 ? -8.023 10.383 -2.434 1 87.94 67 GLY B O 1
ATOM 1666 N N . GLY B 1 68 ? -6.637 8.883 -3.289 1 95 68 GLY B N 1
ATOM 1667 C CA . GLY B 1 68 ? -5.574 9.172 -2.342 1 95 68 GLY B CA 1
ATOM 1668 C C . GLY B 1 68 ? -4.207 9.281 -2.992 1 95 68 GLY B C 1
ATOM 1669 O O . GLY B 1 68 ? -4.094 9.227 -4.219 1 95 68 GLY B O 1
ATOM 1670 N N . ILE B 1 69 ? -3.189 9.641 -2.104 1 97.38 69 ILE B N 1
ATOM 1671 C CA . ILE B 1 69 ? -1.796 9.766 -2.518 1 97.38 69 ILE B CA 1
ATOM 1672 C C . ILE B 1 69 ? -0.927 8.805 -1.706 1 97.38 69 ILE B C 1
ATOM 1674 O O . ILE B 1 69 ? -1.162 8.602 -0.512 1 97.38 69 ILE B O 1
ATOM 1678 N N . ALA B 1 70 ? 0.007 8.203 -2.379 1 98.31 70 ALA B N 1
ATOM 1679 C CA . ALA B 1 70 ? 1.023 7.379 -1.736 1 98.31 70 ALA B CA 1
ATOM 1680 C C . ALA B 1 70 ? 2.414 7.98 -1.909 1 98.31 70 ALA B C 1
ATOM 1682 O O . ALA B 1 70 ? 2.9 8.125 -3.033 1 98.31 70 ALA B O 1
ATOM 1683 N N . LEU B 1 71 ? 3.012 8.438 -0.817 1 98.88 71 LEU B N 1
ATOM 1684 C CA . LEU B 1 71 ? 4.441 8.734 -0.843 1 98.88 71 LEU B CA 1
ATOM 1685 C C . LEU B 1 71 ? 5.262 7.453 -0.708 1 98.88 71 LEU B C 1
ATOM 1687 O O . LEU B 1 71 ? 5.277 6.832 0.356 1 98.88 71 LEU B O 1
ATOM 1691 N N . LYS B 1 72 ? 5.906 6.988 -1.825 1 98.81 72 LYS B N 1
ATOM 1692 C CA . LYS B 1 72 ? 6.652 5.734 -1.883 1 98.81 72 LYS B CA 1
ATOM 1693 C C . LYS B 1 72 ? 8.148 5.977 -1.738 1 98.81 72 LYS B C 1
ATOM 1695 O O . LYS B 1 72 ? 8.742 6.715 -2.531 1 98.81 72 LYS B O 1
ATOM 1700 N N . ILE B 1 73 ? 8.734 5.41 -0.728 1 98.94 73 ILE B N 1
ATOM 1701 C CA . ILE B 1 73 ? 10.117 5.699 -0.357 1 98.94 73 ILE B CA 1
ATOM 1702 C C . ILE B 1 73 ? 10.969 4.441 -0.507 1 98.94 73 ILE B C 1
ATOM 1704 O O . ILE B 1 73 ? 10.609 3.375 -0.007 1 98.94 73 ILE B O 1
ATOM 1708 N N . THR B 1 74 ? 12.07 4.535 -1.228 1 98.69 74 THR B N 1
ATOM 1709 C CA . THR B 1 74 ? 13.031 3.457 -1.435 1 98.69 74 THR B CA 1
ATOM 1710 C C . THR B 1 74 ? 14.43 3.895 -1.034 1 98.69 74 THR B C 1
ATOM 1712 O O . THR B 1 74 ? 14.672 5.074 -0.768 1 98.69 74 THR B O 1
ATOM 1715 N N . ARG B 1 75 ? 15.367 2.953 -0.997 1 98.5 75 ARG B N 1
ATOM 1716 C CA . ARG B 1 75 ? 16.734 3.26 -0.596 1 98.5 75 ARG B CA 1
ATOM 1717 C C . ARG B 1 75 ? 17.656 3.326 -1.809 1 98.5 75 ARG B C 1
ATOM 1719 O O . ARG B 1 75 ? 18.875 3.494 -1.663 1 98.5 75 ARG B O 1
ATOM 1726 N N . GLU B 1 76 ? 17.172 3.232 -2.916 1 97.12 76 GLU B N 1
ATOM 1727 C CA . GLU B 1 76 ? 18.031 3.268 -4.102 1 97.12 76 GLU B CA 1
ATOM 1728 C C . GLU B 1 76 ? 17.438 4.172 -5.176 1 97.12 76 GLU B C 1
ATOM 1730 O O . GLU B 1 76 ? 16.219 4.227 -5.352 1 97.12 76 GLU B O 1
ATOM 1735 N N . ALA B 1 77 ? 18.391 4.785 -5.914 1 98 77 ALA B N 1
ATOM 1736 C CA . ALA B 1 77 ? 17.969 5.621 -7.039 1 98 77 ALA B CA 1
ATOM 1737 C C . ALA B 1 77 ? 17.156 4.812 -8.047 1 98 77 ALA B C 1
ATOM 1739 O O . ALA B 1 77 ? 17.578 3.719 -8.445 1 98 77 ALA B O 1
ATOM 1740 N N . GLY B 1 78 ? 15.961 5.336 -8.453 1 97.06 78 GLY B N 1
ATOM 1741 C CA . GLY B 1 78 ? 15.117 4.613 -9.391 1 97.06 78 GLY B CA 1
ATOM 1742 C C . GLY B 1 78 ? 14.445 3.398 -8.773 1 97.06 78 GLY B C 1
ATOM 1743 O O . GLY B 1 78 ? 13.93 2.539 -9.484 1 97.06 78 GLY B O 1
ATOM 1744 N N . GLY B 1 79 ? 14.438 3.275 -7.496 1 96.69 79 GLY B N 1
ATOM 1745 C CA . GLY B 1 79 ? 13.953 2.086 -6.816 1 96.69 79 GLY B CA 1
ATOM 1746 C C . GLY B 1 79 ? 12.516 1.739 -7.18 1 96.69 79 GLY B C 1
ATOM 1747 O O . GLY B 1 79 ? 12.18 0.564 -7.328 1 96.69 79 GLY B O 1
ATOM 1748 N N . LEU B 1 80 ? 11.68 2.773 -7.238 1 95.31 80 LEU B N 1
ATOM 1749 C CA . LEU B 1 80 ? 10.297 2.512 -7.621 1 95.31 80 LEU B CA 1
ATOM 1750 C C . LEU B 1 80 ? 10.227 1.823 -8.977 1 95.31 80 LEU B C 1
ATOM 1752 O O . LEU B 1 80 ? 9.484 0.852 -9.156 1 95.31 80 LEU B O 1
ATOM 1756 N N . LEU B 1 81 ? 11.047 2.238 -9.969 1 91.75 81 LEU B N 1
ATOM 1757 C CA . LEU B 1 81 ? 11.031 1.74 -11.344 1 91.75 81 LEU B CA 1
ATOM 1758 C C . LEU B 1 81 ? 11.375 0.255 -11.383 1 91.75 81 LEU B C 1
ATOM 1760 O O . LEU B 1 81 ? 10.867 -0.48 -12.234 1 91.75 81 LEU B O 1
ATOM 1764 N N . HIS B 1 82 ? 12.125 -0.144 -10.484 1 91.12 82 HIS B N 1
ATOM 1765 C CA . HIS B 1 82 ? 12.531 -1.538 -10.617 1 91.12 82 HIS B CA 1
ATOM 1766 C C . HIS B 1 82 ? 11.922 -2.395 -9.508 1 91.12 82 HIS B C 1
ATOM 1768 O O . HIS B 1 82 ? 12.344 -3.537 -9.305 1 91.12 82 HIS B O 1
ATOM 1774 N N . GLY B 1 83 ? 11.008 -1.891 -8.82 1 91.88 83 GLY B N 1
ATOM 1775 C CA . GLY B 1 83 ? 10.25 -2.674 -7.859 1 91.88 83 GLY B CA 1
ATOM 1776 C C . GLY B 1 83 ? 11.016 -2.951 -6.582 1 91.88 83 GLY B C 1
ATOM 1777 O O . GLY B 1 83 ? 10.898 -4.035 -6.004 1 91.88 83 GLY B O 1
ATOM 1778 N N . ALA B 1 84 ? 11.875 -2.008 -6.145 1 95.69 84 ALA B N 1
ATOM 1779 C CA . ALA B 1 84 ? 12.633 -2.15 -4.906 1 95.69 84 ALA B CA 1
ATOM 1780 C C . ALA B 1 84 ? 11.711 -2.16 -3.693 1 95.69 84 ALA B C 1
ATOM 1782 O O . ALA B 1 84 ? 10.562 -1.722 -3.777 1 95.69 84 ALA B O 1
ATOM 1783 N N . PRO B 1 85 ? 12.211 -2.752 -2.555 1 96.88 85 PRO B N 1
ATOM 1784 C CA . PRO B 1 85 ? 11.438 -2.631 -1.315 1 96.88 85 PRO B CA 1
ATOM 1785 C C . PRO B 1 85 ? 11.047 -1.189 -1.005 1 96.88 85 PRO B C 1
ATOM 1787 O O . PRO B 1 85 ? 11.844 -0.27 -1.197 1 96.88 85 PRO B O 1
ATOM 1790 N N . GLN B 1 86 ? 9.781 -1.012 -0.57 1 98.12 86 GLN B N 1
ATOM 1791 C CA . GLN B 1 86 ? 9.25 0.329 -0.363 1 98.12 86 GLN B CA 1
ATOM 1792 C C . GLN B 1 86 ? 8.586 0.451 1.006 1 98.12 86 GLN B C 1
ATOM 1794 O O . GLN B 1 86 ? 7.891 -0.468 1.45 1 98.12 86 GLN B O 1
ATOM 1799 N N . THR B 1 87 ? 8.812 1.571 1.664 1 98.81 87 THR B N 1
ATOM 1800 C CA . THR B 1 87 ? 7.891 2.062 2.684 1 98.81 87 THR B CA 1
ATOM 1801 C C . THR B 1 87 ? 6.945 3.109 2.102 1 98.81 87 THR B C 1
ATOM 1803 O O . THR B 1 87 ? 7.383 4.023 1.397 1 98.81 87 THR B O 1
ATOM 1806 N N . ILE B 1 88 ? 5.648 2.932 2.385 1 98.81 88 ILE B N 1
ATOM 1807 C CA . ILE B 1 88 ? 4.633 3.787 1.782 1 98.81 88 ILE B CA 1
ATOM 1808 C C . ILE B 1 88 ? 3.889 4.555 2.873 1 98.81 88 ILE B C 1
ATOM 1810 O O . ILE B 1 88 ? 3.311 3.953 3.781 1 98.81 88 ILE B O 1
ATOM 1814 N N . TYR B 1 89 ? 3.963 5.887 2.832 1 98.94 89 TYR B N 1
ATOM 1815 C CA . TYR B 1 89 ? 3.084 6.82 3.529 1 98.94 89 TYR B CA 1
ATOM 1816 C C . TYR B 1 89 ? 1.908 7.223 2.648 1 98.94 89 TYR B C 1
ATOM 1818 O O . TYR B 1 89 ? 2.066 8.008 1.712 1 98.94 89 TYR B O 1
ATOM 1826 N N . ALA B 1 90 ? 0.722 6.609 2.936 1 98.75 90 ALA B N 1
ATOM 1827 C CA . ALA B 1 90 ? -0.474 6.926 2.158 1 98.75 90 ALA B CA 1
ATOM 1828 C C . ALA B 1 90 ? -1.37 7.91 2.904 1 98.75 90 ALA B C 1
ATOM 1830 O O . ALA B 1 90 ? -1.517 7.82 4.125 1 98.75 90 ALA B O 1
ATOM 1831 N N . TYR B 1 91 ? -1.993 8.836 2.117 1 98.44 91 TYR B N 1
ATOM 1832 C CA . TYR B 1 91 ? -2.959 9.734 2.736 1 98.44 91 TYR B CA 1
ATOM 1833 C C . TYR B 1 91 ? -4.105 10.047 1.783 1 98.44 91 TYR B C 1
ATOM 1835 O O . TYR B 1 91 ? -3.965 9.906 0.566 1 98.44 91 TYR B O 1
ATOM 1843 N N . ASN B 1 92 ? -5.25 10.383 2.297 1 95.56 92 ASN B N 1
ATOM 1844 C CA . ASN B 1 92 ? -6.332 11.008 1.54 1 95.56 92 ASN B CA 1
ATOM 1845 C C . ASN B 1 92 ? -7.074 12.039 2.375 1 95.56 92 ASN B C 1
ATOM 1847 O O . ASN B 1 92 ? -6.906 12.102 3.594 1 95.56 92 ASN B O 1
ATOM 1851 N N . LEU B 1 93 ? -7.609 12.992 1.733 1 93.06 93 LEU B N 1
ATOM 1852 C CA . LEU B 1 93 ? -8.477 14.008 2.316 1 93.06 93 LEU B CA 1
ATOM 1853 C C . LEU B 1 93 ? -9.945 13.703 2.016 1 93.06 93 LEU B C 1
ATOM 1855 O O . LEU B 1 93 ? -10.383 13.836 0.872 1 93.06 93 LEU B O 1
ATOM 1859 N N . ASN B 1 94 ? -10.609 13.188 2.943 1 87.38 94 ASN B N 1
ATOM 1860 C CA . ASN B 1 94 ? -11.977 12.734 2.764 1 87.38 94 ASN B CA 1
ATOM 1861 C C . ASN B 1 94 ? -12.844 13.078 3.971 1 87.38 94 ASN B C 1
ATOM 1863 O O . ASN B 1 94 ? -12.422 12.906 5.117 1 87.38 94 ASN B O 1
ATOM 1867 N N . GLN B 1 95 ? -14.094 13.672 3.67 1 85.5 95 GLN B N 1
ATOM 1868 C CA . GLN B 1 95 ? -15.086 13.977 4.699 1 85.5 95 GLN B CA 1
ATOM 1869 C C . GLN B 1 95 ? -14.5 14.906 5.762 1 85.5 95 GLN B C 1
ATOM 1871 O O . GLN B 1 95 ? -14.695 14.695 6.961 1 85.5 95 GLN B O 1
ATOM 1876 N N . GLY B 1 96 ? -13.672 15.766 5.422 1 89.38 96 GLY B N 1
ATOM 1877 C CA . GLY B 1 96 ? -13.156 16.797 6.309 1 89.38 96 GLY B CA 1
ATOM 1878 C C . GLY B 1 96 ? -12.055 16.297 7.223 1 89.38 96 GLY B C 1
ATOM 1879 O O . GLY B 1 96 ? -11.773 16.891 8.258 1 89.38 96 GLY B O 1
ATOM 1880 N N . ARG B 1 97 ? -11.508 15.148 6.84 1 95.12 97 ARG B N 1
ATOM 1881 C CA . ARG B 1 97 ? -10.422 14.586 7.637 1 95.12 97 ARG B CA 1
ATOM 1882 C C . ARG B 1 97 ? -9.273 14.133 6.742 1 95.12 97 ARG B C 1
ATOM 1884 O O . ARG B 1 97 ? -9.477 13.82 5.566 1 95.12 97 ARG B O 1
ATOM 1891 N N . ILE B 1 98 ? -8.094 14.141 7.387 1 97.06 98 ILE B N 1
ATOM 1892 C CA . ILE B 1 98 ? -6.977 13.477 6.734 1 97.06 98 ILE B CA 1
ATOM 1893 C C . ILE B 1 98 ? -6.824 12.062 7.289 1 97.06 98 ILE B C 1
ATOM 1895 O O . ILE B 1 98 ? -6.781 11.867 8.508 1 97.06 98 ILE B O 1
ATOM 1899 N N . TRP B 1 99 ? -6.828 11.141 6.402 1 97.06 99 TRP B N 1
ATOM 1900 C CA . TRP B 1 99 ? -6.531 9.742 6.715 1 97.06 99 TRP B CA 1
ATOM 1901 C C . TRP B 1 99 ? -5.105 9.391 6.297 1 97.06 99 TRP B C 1
ATOM 1903 O O . TRP B 1 99 ? -4.648 9.789 5.227 1 97.06 99 TRP B O 1
ATOM 1913 N N . TYR B 1 100 ? -4.371 8.672 7.168 1 98.56 100 TYR B N 1
ATOM 1914 C CA . TYR B 1 100 ? -2.988 8.336 6.852 1 98.56 100 TYR B CA 1
ATOM 1915 C C . TYR B 1 100 ? -2.635 6.945 7.363 1 98.56 100 TYR B C 1
ATOM 1917 O O . TYR B 1 100 ? -3.17 6.496 8.383 1 98.56 100 TYR B O 1
ATOM 1925 N N . ASP B 1 101 ? -1.777 6.293 6.633 1 98.25 101 ASP B N 1
ATOM 1926 C CA . ASP B 1 101 ? -1.325 4.973 7.055 1 98.25 101 ASP B CA 1
ATOM 1927 C C . ASP B 1 101 ? 0.092 4.691 6.559 1 98.25 101 ASP B C 1
ATOM 1929 O O . ASP B 1 101 ? 0.652 5.473 5.789 1 98.25 101 ASP B O 1
ATOM 1933 N N . LEU B 1 102 ? 0.644 3.678 7.148 1 98.62 102 LEU B N 1
ATOM 1934 C CA . LEU B 1 102 ? 1.981 3.199 6.816 1 98.62 102 LEU B CA 1
ATOM 1935 C C . LEU B 1 102 ? 1.942 1.734 6.387 1 98.62 102 LEU B C 1
ATOM 1937 O O . LEU B 1 102 ? 1.228 0.928 6.988 1 98.62 102 LEU B O 1
ATOM 1941 N N . SER B 1 103 ? 2.662 1.376 5.301 1 98.31 103 SER B N 1
ATOM 1942 C CA . SER B 1 103 ? 2.801 -0.006 4.855 1 98.31 103 SER B CA 1
ATOM 1943 C C . SER B 1 103 ? 4.16 -0.244 4.203 1 98.31 103 SER B C 1
ATOM 1945 O O . SER B 1 103 ? 4.844 0.706 3.82 1 98.31 103 SER B O 1
ATOM 1947 N N . ASN B 1 104 ? 4.594 -1.455 4.211 1 98.25 104 ASN B N 1
ATOM 1948 C CA . ASN B 1 104 ? 5.711 -1.906 3.387 1 98.25 104 ASN B CA 1
ATOM 1949 C C . ASN B 1 104 ? 5.238 -2.768 2.219 1 98.25 104 ASN B C 1
ATOM 1951 O O . ASN B 1 104 ? 4.328 -3.584 2.375 1 98.25 104 ASN B O 1
ATOM 1955 N N . VAL B 1 105 ? 5.867 -2.549 1.095 1 97.06 105 VAL B N 1
ATOM 1956 C CA . VAL B 1 105 ? 5.598 -3.354 -0.092 1 97.06 105 VAL B CA 1
ATOM 1957 C C . VAL B 1 105 ? 6.914 -3.863 -0.678 1 97.06 105 VAL B C 1
ATOM 1959 O O . VAL B 1 105 ? 7.91 -3.141 -0.703 1 97.06 105 VAL B O 1
ATOM 1962 N N . PHE B 1 106 ? 7.004 -5.109 -1.019 1 96.56 106 PHE B N 1
ATOM 1963 C CA . PHE B 1 106 ? 8.102 -5.801 -1.689 1 96.56 106 PHE B CA 1
ATOM 1964 C C . PHE B 1 106 ? 9.328 -5.863 -0.793 1 96.56 106 PHE B C 1
ATOM 1966 O O . PHE B 1 106 ? 10.461 -5.941 -1.283 1 96.56 106 PHE B O 1
ATOM 1973 N N . GLY B 1 107 ? 9.195 -5.762 0.48 1 96.44 107 GLY B N 1
ATOM 1974 C CA . GLY B 1 107 ? 10.273 -5.848 1.46 1 96.44 107 GLY B CA 1
ATOM 1975 C C . GLY B 1 107 ? 10.148 -4.82 2.57 1 96.44 107 GLY B C 1
ATOM 1976 O O . GLY B 1 107 ? 9.086 -4.211 2.744 1 96.44 107 GLY B O 1
ATOM 1977 N N . ASN B 1 108 ? 11.156 -4.684 3.385 1 98.31 108 ASN B N 1
ATOM 1978 C CA . ASN B 1 108 ? 11.219 -3.787 4.535 1 98.31 108 ASN B CA 1
ATOM 1979 C C . ASN B 1 108 ? 12.477 -2.922 4.5 1 98.31 108 ASN B C 1
ATOM 1981 O O . ASN B 1 108 ? 13.438 -3.188 5.223 1 98.31 108 ASN B O 1
ATOM 1985 N N . PRO B 1 109 ? 12.438 -1.842 3.752 1 98.62 109 PRO B N 1
ATOM 1986 C CA . PRO B 1 109 ? 13.695 -1.154 3.434 1 98.62 109 PRO B CA 1
ATOM 1987 C C . PRO B 1 109 ? 14.32 -0.476 4.648 1 98.62 109 PRO B C 1
ATOM 1989 O O . PRO B 1 109 ? 15.516 -0.17 4.645 1 98.62 109 PRO B O 1
ATOM 1992 N N . PHE B 1 110 ? 13.578 -0.299 5.703 1 98.81 110 PHE B N 1
ATOM 1993 C CA . PHE B 1 110 ? 14.141 0.444 6.828 1 98.81 110 PHE B CA 1
ATOM 1994 C C . PHE B 1 110 ? 14.297 -0.457 8.047 1 98.81 110 PHE B C 1
ATOM 1996 O O . PHE B 1 110 ? 14.523 0.027 9.156 1 98.81 110 PHE B O 1
ATOM 2003 N N . GLU B 1 111 ? 14.023 -1.709 7.82 1 98 111 GLU B N 1
ATOM 2004 C CA . GLU B 1 111 ? 14.336 -2.656 8.883 1 98 111 GLU B CA 1
ATOM 2005 C C . GLU B 1 111 ? 15.836 -2.691 9.164 1 98 111 GLU B C 1
ATOM 2007 O O . GLU B 1 111 ? 16.641 -2.803 8.234 1 98 111 GLU B O 1
ATOM 2012 N N . PRO B 1 112 ? 16.266 -2.596 10.391 1 97.81 112 PRO B N 1
ATOM 2013 C CA . PRO B 1 112 ? 15.531 -2.58 11.656 1 97.81 112 PRO B CA 1
ATOM 2014 C C . PRO B 1 112 ? 15.375 -1.174 12.234 1 97.81 112 PRO B C 1
ATOM 2016 O O . PRO B 1 112 ? 15.344 -1.003 13.453 1 97.81 112 PRO B O 1
ATOM 2019 N N . LYS B 1 113 ? 15.375 -0.121 11.422 1 98.56 113 LYS B N 1
ATOM 2020 C CA . LYS B 1 113 ? 15.289 1.26 11.883 1 98.56 113 LYS B CA 1
ATOM 2021 C C . LYS B 1 113 ? 13.836 1.666 12.141 1 98.56 113 LYS B C 1
ATOM 2023 O O . LYS B 1 113 ? 12.938 1.266 11.406 1 98.56 113 LYS B O 1
ATOM 2028 N N . GLY B 1 114 ? 13.648 2.514 13.141 1 98.62 114 GLY B N 1
ATOM 2029 C CA . GLY B 1 114 ? 12.312 2.955 13.516 1 98.62 114 GLY B CA 1
ATOM 2030 C C . GLY B 1 114 ? 11.672 3.863 12.484 1 98.62 114 GLY B C 1
ATOM 2031 O O . GLY B 1 114 ? 12.359 4.68 11.859 1 98.62 114 GLY B O 1
ATOM 2032 N N . LEU B 1 115 ? 10.383 3.729 12.312 1 98.94 115 LEU B N 1
ATOM 2033 C CA . LEU B 1 115 ? 9.547 4.613 11.508 1 98.94 115 LEU B CA 1
ATOM 2034 C C . LEU B 1 115 ? 8.43 5.219 12.352 1 98.94 115 LEU B C 1
ATOM 2036 O O . LEU B 1 115 ? 7.688 4.492 13.016 1 98.94 115 LEU B O 1
ATOM 2040 N N . ARG B 1 116 ? 8.344 6.559 12.328 1 98.88 116 ARG B N 1
ATOM 2041 C CA . ARG B 1 116 ? 7.281 7.23 13.07 1 98.88 116 ARG B CA 1
ATOM 2042 C C . ARG B 1 116 ? 6.445 8.109 12.141 1 98.88 116 ARG B C 1
ATOM 2044 O O . ARG B 1 116 ? 6.988 8.953 11.422 1 98.88 116 ARG B O 1
ATOM 2051 N N . LEU B 1 117 ? 5.188 7.895 12.102 1 98.94 117 LEU B N 1
ATOM 2052 C CA . LEU B 1 117 ? 4.207 8.734 11.43 1 98.94 117 LEU B CA 1
ATOM 2053 C C . LEU B 1 117 ? 3.34 9.484 12.438 1 98.94 117 LEU B C 1
ATOM 2055 O O . LEU B 1 117 ? 2.506 8.875 13.109 1 98.94 117 LEU B O 1
ATOM 2059 N N . ALA B 1 118 ? 3.566 10.875 12.492 1 98.81 118 ALA B N 1
ATOM 2060 C CA . ALA B 1 118 ? 2.992 11.594 13.625 1 98.81 118 ALA B CA 1
ATOM 2061 C C . ALA B 1 118 ? 2.361 12.914 13.172 1 98.81 118 ALA B C 1
ATOM 2063 O O . ALA B 1 118 ? 2.973 13.672 12.422 1 98.81 118 ALA B O 1
ATOM 2064 N N . PRO B 1 119 ? 1.175 13.211 13.633 1 98.81 119 PRO B N 1
ATOM 2065 C CA . PRO B 1 119 ? 0.549 14.508 13.367 1 98.81 119 PRO B CA 1
ATOM 2066 C C . PRO B 1 119 ? 1.124 15.625 14.242 1 98.81 119 PRO B C 1
ATOM 2068 O O . PRO B 1 119 ? 1.643 15.359 15.328 1 98.81 119 PRO B O 1
ATOM 2071 N N . SER B 1 120 ? 1 16.844 13.672 1 98.81 120 SER B N 1
ATOM 2072 C CA . SER B 1 120 ? 1.387 18 14.477 1 98.81 120 SER B CA 1
ATOM 2073 C C . SER B 1 120 ? 0.354 18.297 15.562 1 98.81 120 SER B C 1
ATOM 2075 O O . SER B 1 120 ? 0.678 18.891 16.594 1 98.81 120 SER B O 1
ATOM 2077 N N . ASP B 1 121 ? -0.913 17.984 15.289 1 98.56 121 ASP B N 1
ATOM 2078 C CA . ASP B 1 121 ? -1.94 17.984 16.328 1 98.56 121 ASP B CA 1
ATOM 2079 C C . ASP B 1 121 ? -1.793 16.781 17.234 1 98.56 121 ASP B C 1
ATOM 2081 O O . ASP B 1 121 ? -2.146 15.656 16.859 1 98.56 121 ASP B O 1
ATOM 2085 N N . HIS B 1 122 ? -1.413 16.938 18.469 1 97.94 122 HIS B N 1
ATOM 2086 C CA . HIS B 1 122 ? -1.049 15.859 19.391 1 97.94 122 HIS B CA 1
ATOM 2087 C C . HIS B 1 122 ? -2.285 15.133 19.906 1 97.94 122 HIS B C 1
ATOM 2089 O O . HIS B 1 122 ? -2.174 14.062 20.516 1 97.94 122 HIS B O 1
ATOM 2095 N N . SER B 1 123 ? -3.461 15.688 19.625 1 98.31 123 SER B N 1
ATOM 2096 C CA . SER B 1 123 ? -4.684 14.984 20 1 98.31 123 SER B CA 1
ATOM 2097 C C . SER B 1 123 ? -5.008 13.867 19.016 1 98.31 123 SER B C 1
ATOM 2099 O O . SER B 1 123 ? -5.875 13.031 19.281 1 98.31 123 SER B O 1
ATOM 2101 N N . CYS B 1 124 ? -4.305 13.844 17.969 1 98.62 124 CYS B N 1
ATOM 2102 C CA . CYS B 1 124 ? -4.488 12.797 16.953 1 98.62 124 CYS B CA 1
ATOM 2103 C C . CYS B 1 124 ? -3.48 11.672 17.141 1 98.62 124 CYS B C 1
ATOM 2105 O O . CYS B 1 124 ? -2.369 11.906 17.625 1 98.62 124 CYS B O 1
ATOM 2107 N N . PRO B 1 125 ? -3.816 10.469 16.703 1 98.44 125 PRO B N 1
ATOM 2108 C CA . PRO B 1 125 ? -2.949 9.312 16.969 1 98.44 125 PRO B CA 1
ATOM 2109 C C . PRO B 1 125 ? -1.741 9.266 16.031 1 98.44 125 PRO B C 1
ATOM 2111 O O . PRO B 1 125 ? -1.849 9.633 14.859 1 98.44 125 PRO B O 1
ATOM 2114 N N . SER B 1 126 ? -0.599 8.734 16.578 1 98.31 126 SER B N 1
ATOM 2115 C CA . SER B 1 126 ? 0.613 8.469 15.805 1 98.31 126 SER B CA 1
ATOM 2116 C C . SER B 1 126 ? 0.795 6.973 15.562 1 98.31 126 SER B C 1
ATOM 2118 O O . SER B 1 126 ? 0.108 6.148 16.172 1 98.31 126 SER B O 1
ATOM 2120 N N . LEU B 1 127 ? 1.62 6.656 14.586 1 98.19 127 LEU B N 1
ATOM 2121 C CA . LEU B 1 127 ? 2.131 5.312 14.344 1 98.19 127 LEU B CA 1
ATOM 2122 C C . LEU B 1 127 ? 3.633 5.246 14.602 1 98.19 127 LEU B C 1
ATOM 2124 O O . LEU B 1 127 ? 4.367 6.168 14.242 1 98.19 127 LEU B O 1
ATOM 2128 N N . PHE B 1 128 ? 4.023 4.133 15.281 1 98.31 128 PHE B N 1
ATOM 2129 C CA . PHE B 1 128 ? 5.449 3.896 15.477 1 98.31 128 PHE B CA 1
ATOM 2130 C C . PHE B 1 128 ? 5.793 2.432 15.227 1 98.31 128 PHE B C 1
ATOM 2132 O O . PHE B 1 128 ? 5.195 1.538 15.836 1 98.31 128 PHE B O 1
ATOM 2139 N N . TRP B 1 129 ? 6.629 2.186 14.258 1 98.25 129 TRP B N 1
ATOM 2140 C CA . TRP B 1 129 ? 7.238 0.885 14 1 98.25 129 TRP B CA 1
ATOM 2141 C C . TRP B 1 129 ? 8.672 0.838 14.523 1 98.25 129 TRP B C 1
ATOM 2143 O O . TRP B 1 129 ? 9.602 1.257 13.844 1 98.25 129 TRP B O 1
ATOM 2153 N N . PRO B 1 130 ? 8.922 0.232 15.648 1 97.56 130 PRO B N 1
ATOM 2154 C CA . PRO B 1 130 ? 10.234 0.35 16.281 1 97.56 130 PRO B CA 1
ATOM 2155 C C . PRO B 1 130 ? 11.344 -0.329 15.469 1 97.56 130 PRO B C 1
ATOM 2157 O O . PRO B 1 130 ? 12.516 0.028 15.602 1 97.56 130 PRO B O 1
ATOM 2160 N N . TYR B 1 131 ? 10.938 -1.263 14.594 1 97.38 131 TYR B N 1
ATOM 2161 C CA . TYR B 1 131 ? 11.953 -2.002 13.852 1 97.38 131 TYR B CA 1
ATOM 2162 C C . TYR B 1 131 ? 11.703 -1.92 12.352 1 97.38 131 TYR B C 1
ATOM 2164 O O . TYR B 1 131 ? 12.141 -2.793 11.594 1 97.38 131 TYR B O 1
ATOM 2172 N N . GLY B 1 132 ? 10.93 -1.002 11.914 1 98.25 132 GLY B N 1
ATOM 2173 C CA . GLY B 1 132 ? 10.727 -0.75 10.492 1 98.25 132 GLY B CA 1
ATOM 2174 C C . GLY B 1 132 ? 9.727 -1.697 9.859 1 98.25 132 GLY B C 1
ATOM 2175 O O . GLY B 1 132 ? 9.578 -1.72 8.633 1 98.25 132 GLY B O 1
ATOM 2176 N N . VAL B 1 133 ? 9.039 -2.527 10.695 1 97.56 133 VAL B N 1
ATOM 2177 C CA . VAL B 1 133 ? 7.984 -3.43 10.25 1 97.56 133 VAL B CA 1
ATOM 2178 C C . VAL B 1 133 ? 6.73 -3.209 11.094 1 97.56 133 VAL B C 1
ATOM 2180 O O . VAL B 1 133 ? 6.809 -2.754 12.234 1 97.56 133 VAL B O 1
ATOM 2183 N N . PRO B 1 134 ? 5.594 -3.521 10.5 1 96.56 134 PRO B N 1
ATOM 2184 C CA . PRO B 1 134 ? 4.367 -3.232 11.258 1 96.56 134 PRO B CA 1
ATOM 2185 C C . PRO B 1 134 ? 4.242 -4.074 12.523 1 96.56 134 PRO B C 1
ATOM 2187 O O . PRO B 1 134 ? 4.562 -5.266 12.508 1 96.56 134 PRO B O 1
ATOM 2190 N N . PRO B 1 135 ? 3.752 -3.58 13.758 1 94.75 135 PRO B N 1
ATOM 2191 C CA . PRO B 1 135 ? 3.5 -4.316 15 1 94.75 135 PRO B CA 1
ATOM 2192 C C . PRO B 1 135 ? 2.211 -5.133 14.953 1 94.75 135 PRO B C 1
ATOM 2194 O O . PRO B 1 135 ? 1.934 -5.914 15.867 1 94.75 135 PRO B O 1
ATOM 2197 N N . GLY B 1 136 ? 1.423 -5.184 14.117 1 93.94 136 GLY B N 1
ATOM 2198 C CA . GLY B 1 136 ? 0.141 -5.859 13.992 1 93.94 136 GLY B CA 1
ATOM 2199 C C . GLY B 1 136 ? -1.043 -4.93 14.18 1 93.94 136 GLY B C 1
ATOM 2200 O O . GLY B 1 136 ? -0.901 -3.842 14.742 1 93.94 136 GLY B O 1
ATOM 2201 N N . GLY B 1 137 ? -2.221 -5.395 13.688 1 95.19 137 GLY B N 1
ATOM 2202 C CA . GLY B 1 137 ? -3.416 -4.57 13.797 1 95.19 137 GLY B CA 1
ATOM 2203 C C . GLY B 1 137 ? -3.525 -3.531 12.695 1 95.19 137 GLY B C 1
ATOM 2204 O O . GLY B 1 137 ? -2.709 -3.51 11.773 1 95.19 137 GLY B O 1
ATOM 2205 N N . SER B 1 138 ? -4.566 -2.715 12.805 1 95.81 138 SER B N 1
ATOM 2206 C CA . SER B 1 138 ? -4.801 -1.653 11.836 1 95.81 138 SER B CA 1
ATOM 2207 C C . SER B 1 138 ? -3.658 -0.641 11.836 1 95.81 138 SER B C 1
ATOM 2209 O O . SER B 1 138 ? -3.182 -0.238 12.898 1 95.81 138 SER B O 1
ATOM 2211 N N . GLN B 1 139 ? -3.227 -0.253 10.609 1 96 139 GLN B N 1
ATOM 2212 C CA . GLN B 1 139 ? -2.172 0.745 10.469 1 96 139 GLN B CA 1
ATOM 2213 C C . GLN B 1 139 ? -2.734 2.07 9.961 1 96 139 GLN B C 1
ATOM 2215 O O . GLN B 1 139 ? -1.986 2.934 9.5 1 96 139 GLN B O 1
ATOM 2220 N N . THR B 1 140 ? -4 2.35 9.992 1 97.56 140 THR B N 1
ATOM 2221 C CA . THR B 1 140 ? -4.648 3.574 9.531 1 97.56 140 THR B CA 1
ATOM 2222 C C . THR B 1 140 ? -5.031 4.457 10.719 1 97.56 140 THR B C 1
ATOM 2224 O O . THR B 1 140 ? -5.535 3.965 11.727 1 97.56 140 THR B O 1
ATOM 2227 N N . ARG B 1 141 ? -4.73 5.723 10.547 1 98.12 141 ARG B N 1
ATOM 2228 C CA . ARG B 1 141 ? -5.133 6.762 11.492 1 98.12 141 ARG B CA 1
ATOM 2229 C C . ARG B 1 141 ? -5.789 7.934 10.766 1 98.12 141 ARG B C 1
ATOM 2231 O O . ARG B 1 141 ? -5.785 7.988 9.531 1 98.12 141 ARG B O 1
ATOM 2238 N N . ASP B 1 142 ? -6.414 8.781 11.562 1 97.69 142 ASP B N 1
ATOM 2239 C CA . ASP B 1 142 ? -6.949 10 10.969 1 97.69 142 ASP B CA 1
ATOM 2240 C C . ASP B 1 142 ? -6.766 11.203 11.898 1 97.69 142 ASP B C 1
ATOM 2242 O O . ASP B 1 142 ? -6.418 11.039 13.062 1 97.69 142 ASP B O 1
ATOM 2246 N N . CYS B 1 143 ? -6.926 12.398 11.398 1 98.25 143 CYS B N 1
ATOM 2247 C CA . CYS B 1 143 ? -6.777 13.664 12.117 1 98.25 143 CYS B CA 1
ATOM 2248 C C . CYS B 1 143 ? -7.57 14.773 11.445 1 98.25 143 CYS B C 1
ATOM 2250 O O . CYS B 1 143 ? -8.062 14.602 10.328 1 98.25 143 CYS B O 1
ATOM 2252 N N . GLN B 1 144 ? -7.742 15.883 12.141 1 97.62 144 GLN B N 1
ATOM 2253 C CA . GLN B 1 144 ? -8.289 17.078 11.508 1 97.62 144 GLN B CA 1
ATOM 2254 C C . GLN B 1 144 ? -7.395 17.547 10.375 1 97.62 144 GLN B C 1
ATOM 2256 O O . GLN B 1 144 ? -6.188 17.297 10.375 1 97.62 144 GLN B O 1
ATOM 2261 N N . PRO B 1 145 ? -7.957 18.234 9.414 1 96.12 145 PRO B N 1
ATOM 2262 C CA . PRO B 1 145 ? -7.273 18.406 8.133 1 96.12 145 PRO B CA 1
ATOM 2263 C C . PRO B 1 145 ? -6.172 19.469 8.188 1 96.12 145 PRO B C 1
ATOM 2265 O O . PRO B 1 145 ? -5.367 19.578 7.262 1 96.12 145 PRO B O 1
ATOM 2268 N N . LYS B 1 146 ? -6.066 20.281 9.148 1 97 146 LYS B N 1
ATOM 2269 C CA . LYS B 1 146 ? -5.062 21.344 9.203 1 97 146 LYS B CA 1
ATOM 2270 C C . LYS B 1 146 ? -3.75 20.828 9.789 1 97 146 LYS B C 1
ATOM 2272 O O . LYS B 1 146 ? -2.721 21.5 9.703 1 97 146 LYS B O 1
ATOM 2277 N N . SER B 1 147 ? -3.828 19.688 10.383 1 98.25 147 SER B N 1
ATOM 2278 C CA . SER B 1 147 ? -2.639 19.094 10.992 1 98.25 147 SER B CA 1
ATOM 2279 C C . SER B 1 147 ? -1.649 18.625 9.93 1 98.25 147 SER B C 1
ATOM 2281 O O . SER B 1 147 ? -2.037 17.969 8.961 1 98.25 147 SER B O 1
ATOM 2283 N N . ASP B 1 148 ? -0.381 18.969 10.117 1 98.75 148 ASP B N 1
ATOM 2284 C CA . ASP B 1 148 ? 0.644 18.234 9.383 1 98.75 148 ASP B CA 1
ATOM 2285 C C . ASP B 1 148 ? 0.762 16.797 9.883 1 98.75 148 ASP B C 1
ATOM 2287 O O . ASP B 1 148 ? 0.44 16.516 11.039 1 98.75 148 ASP B O 1
ATOM 2291 N N . VAL B 1 149 ? 1.149 15.922 9.023 1 98.88 149 VAL B N 1
ATOM 2292 C CA . VAL B 1 149 ? 1.513 14.562 9.414 1 98.88 149 VAL B CA 1
ATOM 2293 C C . VAL B 1 149 ? 2.9 14.227 8.867 1 98.88 149 VAL B C 1
ATOM 2295 O O . VAL B 1 149 ? 3.139 14.305 7.664 1 98.88 149 VAL B O 1
ATOM 2298 N N . THR B 1 150 ? 3.84 13.883 9.773 1 98.94 150 THR B N 1
ATOM 2299 C CA . THR B 1 150 ? 5.242 13.711 9.414 1 98.94 150 THR B CA 1
ATOM 2300 C C . THR B 1 150 ? 5.664 12.25 9.57 1 98.94 150 THR B C 1
ATOM 2302 O O . THR B 1 150 ? 5.508 11.672 10.648 1 98.94 150 THR B O 1
ATOM 2305 N N . LEU B 1 151 ? 6.18 11.703 8.477 1 99 151 LEU B N 1
ATOM 2306 C CA . LEU B 1 151 ? 6.91 10.445 8.57 1 99 151 LEU B CA 1
ATOM 2307 C C . LEU B 1 151 ? 8.391 10.695 8.812 1 99 151 LEU B C 1
ATOM 2309 O O . LEU B 1 151 ? 9.062 11.32 7.992 1 99 151 LEU B O 1
ATOM 2313 N N . THR B 1 152 ? 8.891 10.219 9.914 1 98.94 152 THR B N 1
ATOM 2314 C CA . THR B 1 152 ? 10.32 10.273 10.203 1 98.94 152 THR B CA 1
ATOM 2315 C C . THR B 1 152 ? 10.977 8.914 9.984 1 98.94 152 THR B C 1
ATOM 2317 O O . THR B 1 152 ? 10.617 7.938 10.641 1 98.94 152 THR B O 1
ATOM 2320 N N . LEU B 1 153 ? 11.914 8.836 9.07 1 98.94 153 LEU B N 1
ATOM 2321 C CA . LEU B 1 153 ? 12.734 7.652 8.852 1 98.94 153 LEU B CA 1
ATOM 2322 C C . LEU B 1 153 ? 13.898 7.605 9.836 1 98.94 153 LEU B C 1
ATOM 2324 O O . LEU B 1 153 ? 14.523 8.633 10.109 1 98.94 153 LEU B O 1
ATOM 2328 N N . CYS B 1 154 ? 14.211 6.359 10.312 1 98.81 154 CYS B N 1
ATOM 2329 C CA . CYS B 1 154 ? 15.227 6.172 11.352 1 98.81 154 CYS B CA 1
ATOM 2330 C C . CYS B 1 154 ? 14.883 6.98 12.594 1 98.81 154 CYS B C 1
ATOM 2332 O O . CYS B 1 154 ? 15.719 7.727 13.109 1 98.81 154 CYS B O 1
ATOM 2334 N N . ALA B 1 155 ? 13.625 6.875 12.922 1 98.44 155 ALA B N 1
ATOM 2335 C CA . ALA B 1 155 ? 13.141 7.574 14.109 1 98.44 155 ALA B CA 1
ATOM 2336 C C . ALA B 1 155 ? 13.68 6.941 15.383 1 98.44 155 ALA B C 1
ATOM 2338 O O . ALA B 1 155 ? 13.742 5.711 15.5 1 98.44 155 ALA B O 1
ATOM 2339 N N . PRO B 1 156 ? 14.102 7.762 16.312 1 93.12 156 PRO B N 1
ATOM 2340 C CA . PRO B 1 156 ? 14.523 7.203 17.594 1 93.12 156 PRO B CA 1
ATOM 2341 C C . PRO B 1 156 ? 13.359 6.629 18.391 1 93.12 156 PRO B C 1
ATOM 2343 O O . PRO B 1 156 ? 12.195 6.906 18.094 1 93.12 156 PRO B O 1
ATOM 2346 N N . GLU B 1 157 ? 13.633 5.734 19.312 1 86 157 GLU B N 1
ATOM 2347 C CA . GLU B 1 157 ? 12.609 5.145 20.156 1 86 157 GLU B CA 1
ATOM 2348 C C . GLU B 1 157 ? 12.047 6.172 21.141 1 86 157 GLU B C 1
ATOM 2350 O O . GLU B 1 157 ? 12.75 7.102 21.547 1 86 157 GLU B O 1
#

InterPro domains:
  IPR006771 Secreted thaumatin-like protein cetA-like [PF04681] (12-155)